Protein AF-0000000066138837 (afdb_homodimer)

Solvent-accessible surface area (backbone atoms only — not comparable to full-atom values): 10425 Å² total; per-residue (Å²): 128,52,77,44,65,38,39,81,50,86,79,73,52,70,70,51,45,50,52,32,44,77,71,49,22,24,44,33,35,41,34,49,94,87,47,80,66,42,46,28,35,30,54,40,72,68,47,53,67,51,62,74,38,72,60,51,64,72,38,65,28,36,38,31,44,82,89,44,78,39,51,23,29,59,68,44,47,36,36,44,40,65,53,99,42,72,54,34,40,32,31,27,63,42,84,127,128,52,76,44,65,38,39,82,49,86,77,69,53,70,70,51,47,53,53,32,45,77,71,48,23,26,42,32,36,42,32,48,95,86,47,78,66,42,46,28,36,32,54,40,71,69,47,53,67,49,60,74,38,72,58,50,65,72,38,67,29,38,40,31,46,84,88,45,78,40,50,23,29,59,69,45,48,36,36,43,41,66,50,101,42,72,54,34,39,31,31,27,62,43,85,127

InterPro domains:
  IPR011035 Large ribosomal subunit protein bL25/Gln-tRNA synthetase, anti-codon-binding domain superfamily [SSF50715] (1-93)
  IPR020055 Ribosomal protein bL25, short-form [MF_01336] (2-94)
  IPR020056 Large ribosomal subunit protein bL25/Gln-tRNA synthetase, N-terminal [G3DSA:2.40.240.10] (1-93)
  IPR020930 Large ribosomal subunit protein uL5, bacteria [PTHR33284] (4-95)
  IPR029751 Large ribosomal subunit protein bL25, L25 domain [PF01386] (5-91)
  IPR029751 Large ribosomal subunit protein bL25, L25 domain [cd00495] (3-92)

pLDDT: mean 94.99, std 5.27, range [58.16, 98.56]

Foldseek 3Di:
DAEFEKEFDDDDDDVVQVVQVVVQKAWEWEEEPPDDITIIIGHWVSVLVVVVDPVLQVDWYWYDYPHDTFTWHWPDWDDDPPDSTTHYTYIYGDDD/DAEFEKEFDDDDDDVVQVVQVVVQKAWEWEEEPPDDITIIIGHWVSVLVVVVDPVLQVDWYWYDYPHDTFTWHWPDWDADPPDSTTHYTYIYGDDD

Sequence (192 aa):
MFIVKAEIRDKKGKSFSRKLRIEDKFPGVLYGFNNTPISITMDHNLVFNLQKKEDFYKETLCLLIKEKKYTVKVHAIQRHAFKMKILHIDFIYAKIMFIVKAEIRDKKGKSFSRKLRIEDKFPGVLYGFNNTPISITMDHNLVFNLQKKEDFYKETLCLLIKEKKYTVKVHAIQRHAFKMKILHIDFIYAKI

Nearest PDB structures (foldseek):
  6dnc-assembly1_Z  TM=9.677E-01  e=1.202E-14  Escherichia coli
  7m4v-assembly1_U  TM=9.610E-01  e=3.316E-12  Acinetobacter baumannii AB0057
  4v6l-assembly1_BW  TM=9.408E-01  e=2.392E-12  Escherichia coli K-12
  6ysi-assembly1_R  TM=9.696E-01  e=4.527E-11  Acinetobacter baumannii ATCC 19606 = CIP 70.34 = JCM 6841
  4v76-assembly1_BV  TM=9.037E-01  e=4.598E-12  Escherichia coli K-12

Structure (mmCIF, N/CA/C/O backbone):
data_AF-0000000066138837-model_v1
#
loop_
_entity.id
_entity.type
_entity.pdbx_description
1 polymer 'Large ribosomal subunit protein bL25'
#
loop_
_atom_site.group_PDB
_atom_site.id
_atom_site.type_symbol
_atom_site.label_atom_id
_atom_site.label_alt_id
_atom_site.label_comp_id
_atom_site.label_asym_id
_atom_site.label_entity_id
_atom_site.label_seq_id
_atom_site.pdbx_PDB_ins_code
_atom_site.Cartn_x
_atom_site.Cartn_y
_atom_site.Cartn_z
_atom_site.occupancy
_atom_site.B_iso_or_equiv
_atom_site.auth_seq_id
_atom_site.auth_comp_id
_atom_site.auth_asym_id
_atom_site.auth_atom_id
_atom_site.pdbx_PDB_model_num
ATOM 1 N N . MET A 1 1 ? 2.135 21.875 -9.234 1 87.5 1 MET A N 1
ATOM 2 C CA . MET A 1 1 ? 2.518 21.547 -7.863 1 87.5 1 MET A CA 1
ATOM 3 C C . MET A 1 1 ? 1.357 20.906 -7.113 1 87.5 1 MET A C 1
ATOM 5 O O . MET A 1 1 ? 0.202 21.281 -7.301 1 87.5 1 MET A O 1
ATOM 9 N N . PHE A 1 2 ? 1.555 19.812 -6.305 1 93.75 2 PHE A N 1
ATOM 10 C CA . PHE A 1 2 ? 0.499 19.141 -5.551 1 93.75 2 PHE A CA 1
ATOM 11 C C . PHE A 1 2 ? 0.121 19.953 -4.316 1 93.75 2 PHE A C 1
ATOM 13 O O . PHE A 1 2 ? 0.993 20.484 -3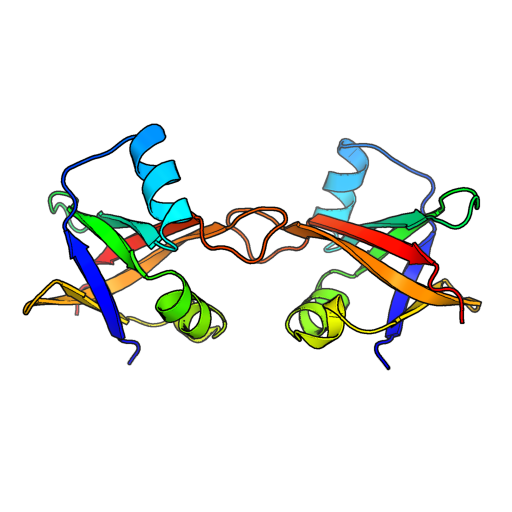.627 1 93.75 2 PHE A O 1
ATOM 20 N N . ILE A 1 3 ? -1.185 20.047 -4.152 1 96.12 3 ILE A N 1
ATOM 21 C CA . ILE A 1 3 ? -1.673 20.703 -2.939 1 96.12 3 ILE A CA 1
ATOM 22 C C . ILE A 1 3 ? -2.346 19.672 -2.037 1 96.12 3 ILE A C 1
ATOM 24 O O . ILE A 1 3 ? -3.268 18.969 -2.465 1 96.12 3 ILE A O 1
ATOM 28 N N . VAL A 1 4 ? -1.915 19.641 -0.835 1 97.81 4 VAL A N 1
ATOM 29 C CA . VAL A 1 4 ? -2.502 18.75 0.169 1 97.81 4 VAL A CA 1
ATOM 30 C C . VAL A 1 4 ? -3.123 19.594 1.288 1 97.81 4 VAL A C 1
ATOM 32 O O . VAL A 1 4 ? -2.436 20.391 1.925 1 97.81 4 VAL A O 1
ATOM 35 N N . LYS A 1 5 ? -4.344 19.344 1.536 1 98.12 5 LYS A N 1
ATOM 36 C CA . LYS A 1 5 ? -5.02 20.047 2.623 1 98.12 5 LYS A CA 1
ATOM 37 C C . LYS A 1 5 ? -4.98 19.234 3.912 1 98.12 5 LYS A C 1
ATOM 39 O O . LYS A 1 5 ? -5.203 18.016 3.896 1 98.12 5 LYS A O 1
ATOM 44 N N . ALA A 1 6 ? -4.746 19.938 4.98 1 98.5 6 ALA A N 1
ATOM 45 C CA . ALA A 1 6 ? -4.68 19.266 6.277 1 98.5 6 ALA A CA 1
ATOM 46 C C . ALA A 1 6 ? -5.23 20.156 7.383 1 98.5 6 ALA A C 1
ATOM 48 O O . ALA A 1 6 ? -5.453 21.359 7.176 1 98.5 6 ALA A O 1
ATOM 49 N N . GLU A 1 7 ? -5.5 19.484 8.523 1 98.06 7 GLU A N 1
ATOM 50 C CA . GLU A 1 7 ? -5.945 20.188 9.727 1 98.06 7 GLU A CA 1
ATOM 51 C C . GLU A 1 7 ? -5.074 19.828 10.93 1 98.06 7 GLU A C 1
ATOM 53 O O . GLU A 1 7 ? -4.688 18.672 11.094 1 98.06 7 GLU A O 1
ATOM 58 N N . ILE A 1 8 ? -4.848 20.812 11.711 1 97.38 8 ILE A N 1
ATOM 59 C CA . ILE A 1 8 ? -4.07 20.547 12.914 1 97.38 8 ILE A CA 1
ATOM 60 C C . ILE A 1 8 ? -4.891 19.703 13.883 1 97.38 8 ILE A C 1
ATOM 62 O O . ILE A 1 8 ? -6.094 19.922 14.047 1 97.38 8 ILE A O 1
ATOM 66 N N . ARG A 1 9 ? -4.215 18.797 14.492 1 94.88 9 ARG A N 1
ATOM 67 C CA . ARG A 1 9 ? -4.906 17.953 15.469 1 94.88 9 ARG A CA 1
ATOM 68 C C . ARG A 1 9 ? -4.211 18.016 16.828 1 94.88 9 ARG A C 1
ATOM 70 O O . ARG A 1 9 ? -2.99 18.156 16.906 1 94.88 9 ARG A O 1
ATOM 77 N N . ASP A 1 10 ? -4.93 17.828 17.891 1 90.38 10 ASP A N 1
ATOM 78 C CA . ASP A 1 10 ? -4.391 17.906 19.234 1 90.38 10 ASP A CA 1
ATOM 79 C C . ASP A 1 10 ? -4.328 16.516 19.891 1 90.38 10 ASP A C 1
ATOM 81 O O . ASP A 1 10 ? -3.461 16.266 20.719 1 90.38 10 ASP A O 1
ATOM 85 N N . LYS A 1 11 ? -5.207 15.766 19.484 1 89.25 11 LYS A N 1
ATOM 86 C CA . LYS A 1 11 ? -5.266 14.422 20.062 1 89.25 11 LYS A CA 1
ATOM 87 C C . LYS A 1 11 ? -4.371 13.453 19.297 1 89.25 11 LYS A C 1
ATOM 89 O O . LYS A 1 11 ? -4.246 13.547 18.078 1 89.25 11 LYS A O 1
ATOM 94 N N . LYS A 1 12 ? -3.766 12.703 20.188 1 90.06 12 LYS A N 1
ATOM 95 C CA . LYS A 1 12 ? -2.881 11.695 19.609 1 90.06 12 LYS A CA 1
ATOM 96 C C . LYS A 1 12 ? -3.15 10.32 20.219 1 90.06 12 LYS A C 1
ATOM 98 O O . LYS A 1 12 ? -3.891 10.211 21.203 1 90.06 12 LYS A O 1
ATOM 103 N N . GLY A 1 13 ? -2.615 9.453 19.578 1 91.75 13 GLY A N 1
ATOM 104 C CA . GLY A 1 13 ? -2.725 8.117 20.125 1 91.75 13 GLY A CA 1
ATOM 105 C C . GLY A 1 13 ? -3.408 7.133 19.203 1 91.75 13 GLY A C 1
ATOM 106 O O . GLY A 1 13 ? -4.047 7.539 18.219 1 91.75 13 GLY A O 1
ATOM 107 N N . LYS A 1 14 ? -3.277 5.867 19.641 1 91.94 14 LYS A N 1
ATOM 108 C CA . LYS A 1 14 ? -3.803 4.766 18.828 1 91.94 14 LYS A CA 1
ATOM 109 C C . LYS A 1 14 ? -5.316 4.867 18.688 1 91.94 14 LYS A C 1
ATOM 111 O O . LYS A 1 14 ? -5.848 4.711 17.578 1 91.9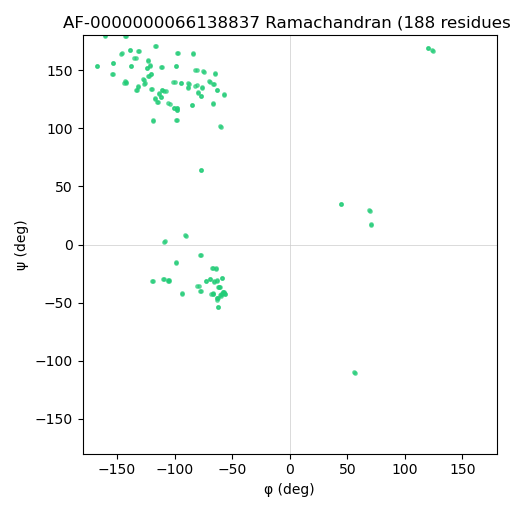4 14 LYS A O 1
ATOM 116 N N . SER A 1 15 ? -5.98 5.121 19.844 1 94.12 15 SER A N 1
ATOM 117 C CA . SER A 1 15 ? -7.438 5.199 19.844 1 94.12 15 SER A CA 1
ATOM 118 C C . SER A 1 15 ? -7.926 6.312 18.922 1 94.12 15 SER A C 1
ATOM 120 O O . SER A 1 15 ? -8.883 6.125 18.156 1 94.12 15 SER A O 1
ATOM 122 N N . PHE A 1 16 ? -7.289 7.398 19 1 95.69 16 PHE A N 1
ATOM 123 C CA . PHE A 1 16 ? -7.688 8.531 18.172 1 95.69 16 PHE A CA 1
ATOM 124 C C . PHE A 1 16 ? -7.41 8.25 16.703 1 95.69 16 PHE A C 1
ATOM 126 O O . PHE A 1 16 ? -8.227 8.57 15.836 1 95.69 16 PHE A O 1
ATOM 133 N N . SER A 1 17 ? -6.277 7.672 16.422 1 97.06 17 SER A N 1
ATOM 134 C CA . SER A 1 17 ? -5.938 7.32 15.047 1 97.06 17 SER A CA 1
ATOM 135 C C . SER A 1 17 ? -6.977 6.383 14.445 1 97.06 17 SER A C 1
ATOM 137 O O . SER A 1 17 ? -7.363 6.543 13.289 1 97.06 17 SER A O 1
ATOM 139 N N . ARG A 1 18 ? -7.402 5.484 15.219 1 96.38 18 ARG A N 1
ATOM 140 C CA . ARG A 1 18 ? -8.438 4.559 14.766 1 96.38 18 ARG A CA 1
ATOM 141 C C . ARG A 1 18 ? -9.734 5.301 14.461 1 96.38 18 ARG A C 1
ATOM 143 O O . ARG A 1 18 ? -10.383 5.043 13.438 1 96.38 18 ARG A O 1
ATOM 150 N N . LYS A 1 19 ? -10.07 6.133 15.336 1 96.56 19 LYS A N 1
ATOM 151 C CA . LYS A 1 19 ? -11.281 6.926 15.156 1 96.56 19 LYS A CA 1
ATOM 152 C C . LYS A 1 19 ? -11.203 7.754 13.875 1 96.56 19 LYS A C 1
ATOM 154 O O . LYS A 1 19 ? -12.188 7.855 13.133 1 96.56 19 LYS A O 1
ATOM 159 N N . LEU A 1 20 ? -10.078 8.352 13.602 1 97.5 20 LEU A N 1
ATOM 160 C CA . LEU A 1 20 ? -9.875 9.133 12.391 1 97.5 20 LEU A CA 1
ATOM 161 C C . LEU A 1 20 ? -10.141 8.297 11.148 1 97.5 20 LEU A C 1
ATOM 163 O O . LEU A 1 20 ? -10.805 8.758 10.211 1 97.5 20 LEU A O 1
ATOM 167 N N . ARG A 1 21 ? -9.688 7.09 11.18 1 97.06 21 ARG A N 1
ATOM 168 C CA . ARG A 1 21 ? -9.781 6.242 9.992 1 97.06 21 ARG A CA 1
ATOM 169 C C . ARG A 1 21 ? -11.219 5.793 9.75 1 97.06 21 ARG A C 1
ATOM 171 O O . ARG A 1 21 ? -11.641 5.637 8.602 1 97.06 21 ARG A O 1
ATOM 178 N N . ILE A 1 22 ? -11.969 5.633 10.828 1 96.62 22 ILE A N 1
ATOM 179 C CA . ILE A 1 22 ? -13.391 5.328 10.719 1 96.62 22 ILE A CA 1
ATOM 180 C C . ILE A 1 22 ? -14.117 6.484 10.023 1 96.62 22 ILE A C 1
ATOM 182 O O . ILE A 1 22 ? -15.055 6.266 9.25 1 96.62 22 ILE A O 1
ATOM 186 N N . GLU A 1 23 ? -13.602 7.648 10.234 1 97.19 23 GLU A N 1
ATOM 187 C CA . GLU A 1 23 ? -14.18 8.852 9.641 1 97.19 23 GLU A CA 1
ATOM 188 C C . GLU A 1 23 ? -13.555 9.148 8.289 1 97.19 23 GLU A C 1
ATOM 190 O O . GLU A 1 23 ? -13.703 10.258 7.758 1 97.19 23 GLU A O 1
ATOM 195 N N . ASP A 1 24 ? -12.734 8.219 7.781 1 97.81 24 ASP A N 1
ATOM 196 C CA . ASP A 1 24 ? -12.078 8.281 6.477 1 97.81 24 ASP A CA 1
ATOM 197 C C . ASP A 1 24 ? -11.016 9.375 6.445 1 97.81 24 ASP A C 1
ATOM 199 O O . ASP A 1 24 ? -10.852 10.062 5.434 1 97.81 24 ASP A O 1
ATOM 203 N N . LYS A 1 25 ? -10.477 9.594 7.566 1 98.38 25 LYS A N 1
ATOM 204 C CA . LYS A 1 25 ? -9.312 10.461 7.734 1 98.38 25 LYS A CA 1
ATOM 205 C C . LYS A 1 25 ? -8.117 9.672 8.258 1 98.38 25 LYS A C 1
ATOM 207 O O . LYS A 1 25 ? -8.242 8.484 8.578 1 98.38 25 LYS A O 1
ATOM 212 N N . PHE A 1 26 ? -6.98 10.297 8.266 1 98.5 26 PHE A N 1
ATOM 213 C CA . PHE A 1 26 ? -5.805 9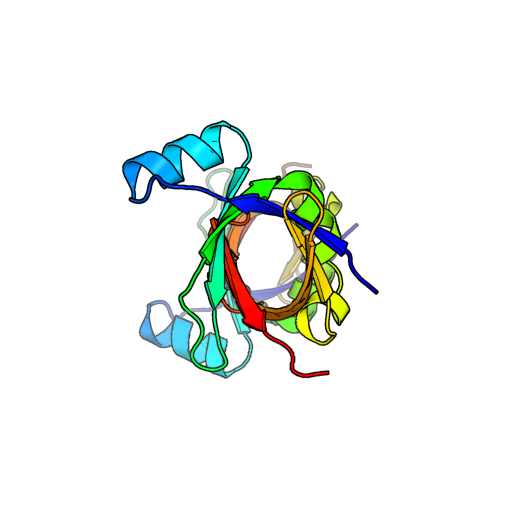.648 8.828 1 98.5 26 PHE A CA 1
ATOM 214 C C . PHE A 1 26 ? -4.805 10.672 9.336 1 98.5 26 PHE A C 1
ATOM 216 O O . PHE A 1 26 ? -4.816 11.828 8.898 1 98.5 26 PHE A O 1
ATOM 223 N N . PRO A 1 27 ? -3.988 10.305 10.234 1 98.56 27 PRO A N 1
ATOM 224 C CA . PRO A 1 27 ? -3.039 11.25 10.828 1 98.56 27 PRO A CA 1
ATOM 225 C C . PRO A 1 27 ? -1.773 11.422 10 1 98.56 27 PRO A C 1
ATOM 227 O O . PRO A 1 27 ? -1.506 10.617 9.102 1 98.56 27 PRO A O 1
ATOM 230 N N . GLY A 1 28 ? -1.062 12.43 10.305 1 98.44 28 GLY A N 1
ATOM 231 C CA . GLY A 1 28 ? 0.27 12.727 9.797 1 98.44 28 GLY A CA 1
ATOM 232 C C . GLY A 1 28 ? 1.028 13.711 10.664 1 98.44 28 GLY A C 1
ATOM 233 O O . GLY A 1 28 ? 0.532 14.148 11.703 1 98.44 28 GLY A O 1
ATOM 234 N N . VAL A 1 29 ? 2.248 13.961 10.172 1 98.19 29 VAL A N 1
ATOM 235 C CA . VAL A 1 29 ? 3.088 14.906 10.898 1 98.19 29 VAL A CA 1
ATOM 236 C C . VAL A 1 29 ? 3.891 15.75 9.914 1 98.19 29 VAL A C 1
ATOM 238 O O . VAL A 1 29 ? 4.336 15.258 8.883 1 98.19 29 VAL A O 1
ATOM 241 N N . LEU A 1 30 ? 4 16.969 10.203 1 98.06 30 LEU A N 1
ATOM 242 C CA . LEU A 1 30 ? 4.941 17.859 9.539 1 98.06 30 LEU A CA 1
ATOM 243 C C . LEU A 1 30 ? 6.129 18.172 10.445 1 98.06 30 LEU A C 1
ATOM 245 O O . LEU A 1 30 ? 5.953 18.703 11.547 1 98.06 30 LEU A O 1
ATOM 249 N N . TYR A 1 31 ? 7.301 17.875 10.031 1 97.94 31 TYR A N 1
ATOM 250 C CA . TYR A 1 31 ? 8.477 18.156 10.852 1 97.94 31 TYR A CA 1
ATOM 251 C C . TYR A 1 31 ? 9.656 18.594 9.992 1 97.94 31 TYR A C 1
ATOM 253 O O . TYR A 1 31 ? 9.508 18.781 8.781 1 97.94 31 TYR A O 1
ATOM 261 N N . GLY A 1 32 ? 10.844 18.891 10.727 1 94.5 32 GLY A N 1
ATOM 262 C CA . GLY A 1 32 ? 12.039 19.234 9.977 1 94.5 32 GLY A CA 1
ATOM 263 C C . GLY A 1 32 ? 12.617 20.578 10.359 1 94.5 32 GLY A C 1
ATOM 264 O O . GLY A 1 32 ? 11.945 21.391 11.008 1 94.5 32 GLY A O 1
ATOM 265 N N . PHE A 1 33 ? 13.828 20.75 9.867 1 90 33 PHE A N 1
ATOM 266 C CA . PHE A 1 33 ? 14.594 21.969 10.023 1 90 33 PHE A CA 1
ATOM 267 C C . PHE A 1 33 ? 14.5 22.484 11.461 1 90 33 PHE A C 1
ATOM 269 O O . PHE A 1 33 ? 14.312 23.688 11.68 1 90 33 PHE A O 1
ATOM 276 N N . ASN A 1 34 ? 14.438 21.734 12.398 1 88.88 34 ASN A N 1
ATOM 277 C CA . ASN A 1 34 ? 14.469 22.062 13.82 1 88.88 34 ASN A CA 1
ATOM 278 C C . ASN A 1 34 ? 13.188 22.766 14.258 1 88.88 34 ASN A C 1
ATOM 280 O O . ASN A 1 34 ? 13.18 23.484 15.258 1 88.88 34 ASN A O 1
ATOM 284 N N . ASN A 1 35 ? 12.188 22.656 13.469 1 91.25 35 ASN A N 1
ATOM 285 C CA . ASN A 1 35 ? 10.867 23.125 13.875 1 91.25 35 ASN A CA 1
ATOM 286 C C . ASN A 1 35 ? 10.148 22.125 14.766 1 91.25 35 ASN A C 1
ATOM 288 O O . ASN A 1 35 ? 10.414 20.922 14.688 1 91.25 35 ASN A O 1
ATOM 292 N N . THR A 1 36 ? 9.328 22.672 15.625 1 94.69 36 THR A N 1
ATOM 293 C CA . THR A 1 36 ? 8.461 21.766 16.391 1 94.69 36 THR A CA 1
ATOM 294 C C . THR A 1 36 ? 7.508 21.016 15.453 1 94.69 36 THR A C 1
ATOM 296 O O . THR A 1 36 ? 6.879 21.625 14.586 1 94.69 36 THR A O 1
ATOM 299 N N . PRO A 1 37 ? 7.426 19.797 15.641 1 96.69 37 PRO A N 1
ATOM 300 C CA . PRO A 1 37 ? 6.523 19.047 14.773 1 96.69 37 PRO A CA 1
ATOM 301 C C . PRO A 1 37 ? 5.059 19.438 14.961 1 96.69 37 PRO A C 1
ATOM 303 O O . PRO A 1 37 ? 4.637 19.766 16.078 1 96.69 37 PRO A O 1
ATOM 306 N N . ILE A 1 38 ? 4.359 19.359 13.883 1 96.5 38 ILE A N 1
ATOM 307 C CA . ILE A 1 38 ? 2.932 19.641 13.898 1 96.5 38 ILE A CA 1
ATOM 308 C C . ILE A 1 38 ? 2.146 18.375 13.562 1 96.5 38 ILE A C 1
ATOM 310 O O . ILE A 1 38 ? 2.359 17.766 12.516 1 96.5 38 ILE A O 1
ATOM 314 N N . SER A 1 39 ? 1.246 17.984 14.5 1 97.88 39 SER A N 1
ATOM 315 C CA . SER A 1 39 ? 0.353 16.875 14.219 1 97.88 39 SER A CA 1
ATOM 316 C C . SER A 1 39 ? -0.825 17.312 13.352 1 97.88 39 SER A C 1
ATOM 318 O O . SER A 1 39 ? -1.484 18.312 13.656 1 97.88 39 SER A O 1
ATOM 320 N N . ILE A 1 40 ? -1.063 16.531 12.312 1 98.38 40 ILE A N 1
ATOM 321 C CA . ILE A 1 40 ? -2.104 16.969 11.383 1 98.38 40 ILE A CA 1
ATOM 322 C C . ILE A 1 40 ? -3.002 15.781 11.031 1 98.38 40 ILE A C 1
ATOM 324 O O . ILE A 1 40 ? -2.645 14.625 11.281 1 98.38 40 ILE A O 1
ATOM 328 N N . THR A 1 41 ? -4.18 16.047 10.539 1 98.38 41 THR A N 1
ATOM 329 C CA . THR A 1 41 ? -5.137 15.102 9.992 1 98.38 41 THR A CA 1
ATOM 330 C C . THR A 1 41 ? -5.453 15.438 8.531 1 98.38 41 THR A C 1
ATOM 332 O O . THR A 1 41 ? -5.488 16.609 8.156 1 98.38 41 THR A O 1
ATOM 335 N N . MET A 1 42 ? -5.699 14.438 7.762 1 98.38 42 MET A N 1
ATOM 336 C CA . MET A 1 42 ? -5.98 14.617 6.34 1 98.38 42 MET A CA 1
ATOM 337 C C . MET A 1 42 ? -7.133 13.727 5.895 1 98.38 42 MET A C 1
ATOM 339 O O . MET A 1 42 ? -7.379 12.672 6.492 1 98.38 42 MET A O 1
ATOM 343 N N . ASP A 1 43 ? -7.789 14.195 4.848 1 98.12 43 ASP A N 1
ATOM 344 C CA . ASP A 1 43 ? -8.844 13.398 4.23 1 98.12 43 ASP A CA 1
ATOM 345 C C . ASP A 1 43 ? -8.25 12.289 3.361 1 98.12 43 ASP A C 1
ATOM 347 O O . ASP A 1 43 ? -7.434 12.555 2.479 1 98.12 43 ASP A O 1
ATOM 351 N N . HIS A 1 44 ? -8.664 11.133 3.582 1 98.19 44 HIS A N 1
ATOM 352 C CA . HIS A 1 44 ? -8.078 9.969 2.926 1 98.19 44 HIS A CA 1
ATOM 353 C C . HIS A 1 44 ? -8.266 10.039 1.414 1 98.19 44 HIS A C 1
ATOM 355 O O . HIS A 1 44 ? -7.297 9.953 0.659 1 98.19 44 HIS A O 1
ATOM 361 N N . ASN A 1 45 ? -9.484 10.219 0.941 1 96.12 45 ASN A N 1
ATOM 362 C CA . ASN A 1 45 ? -9.789 10.148 -0.484 1 96.12 45 ASN A CA 1
ATOM 363 C C . ASN A 1 45 ? -9.047 11.219 -1.271 1 96.12 45 ASN A C 1
ATOM 365 O O . ASN A 1 45 ? -8.555 10.961 -2.373 1 96.12 45 ASN A O 1
ATOM 369 N N . LEU A 1 46 ? -8.883 12.359 -0.745 1 95.56 46 LEU A N 1
ATOM 370 C CA . LEU A 1 46 ? -8.203 13.461 -1.411 1 95.56 46 LEU A CA 1
ATOM 371 C C . LEU A 1 46 ? -6.727 13.148 -1.607 1 95.56 46 LEU A C 1
ATOM 373 O O . LEU A 1 46 ? -6.18 13.359 -2.693 1 95.56 46 LEU A O 1
ATOM 377 N N . VAL A 1 47 ? -6.215 12.586 -0.599 1 97.31 47 VAL A N 1
ATOM 378 C CA . VAL A 1 47 ? -4.781 12.312 -0.663 1 97.31 47 VAL A CA 1
ATOM 379 C C . VAL A 1 47 ? -4.535 11.039 -1.474 1 97.31 47 VAL A C 1
ATOM 381 O O . VAL A 1 47 ? -3.535 10.938 -2.186 1 97.31 47 VAL A O 1
ATOM 384 N N . PHE A 1 48 ? -5.383 10.109 -1.372 1 94.38 48 PHE A N 1
ATOM 385 C CA . PHE A 1 48 ? -5.246 8.836 -2.061 1 94.38 48 PHE A CA 1
ATOM 386 C C . PHE A 1 48 ? -5.105 9.039 -3.564 1 94.38 48 PHE A C 1
ATOM 388 O O . PHE A 1 48 ? -4.254 8.422 -4.203 1 94.38 48 PHE A O 1
ATOM 395 N N . ASN A 1 49 ? -5.844 9.875 -4.078 1 90.25 49 ASN A N 1
ATOM 396 C CA . ASN A 1 49 ? -5.801 10.148 -5.512 1 90.25 49 ASN A CA 1
ATOM 397 C C . ASN A 1 49 ? -4.504 10.844 -5.91 1 90.25 49 ASN A C 1
ATOM 399 O O . ASN A 1 49 ? -3.988 10.625 -7.008 1 90.25 49 ASN A O 1
ATOM 403 N N . LEU A 1 50 ? -3.969 11.57 -5.066 1 93.19 50 LEU A N 1
ATOM 404 C CA . LEU A 1 50 ? -2.732 12.297 -5.336 1 93.19 50 LEU A CA 1
ATOM 405 C C . LEU A 1 50 ? -1.525 11.375 -5.25 1 93.19 50 LEU A C 1
ATOM 407 O O . LEU A 1 50 ? -0.645 11.406 -6.109 1 93.19 50 LEU A O 1
ATOM 411 N N . GLN A 1 51 ? -1.527 10.461 -4.273 1 92.81 51 GLN A N 1
ATOM 412 C CA . GLN A 1 51 ? -0.342 9.672 -3.959 1 92.81 51 GLN A CA 1
ATOM 413 C C . GLN A 1 51 ? -0.145 8.547 -4.973 1 92.81 51 GLN A C 1
ATOM 415 O O . GLN A 1 51 ? 0.914 7.914 -5.012 1 92.81 51 GLN A O 1
ATOM 420 N N . LYS A 1 52 ? -1.09 8.305 -5.848 1 84.06 52 LYS A N 1
ATOM 421 C CA . LYS A 1 52 ? -0.963 7.328 -6.93 1 84.06 52 LYS A CA 1
ATOM 422 C C . LYS A 1 52 ? 0.083 7.77 -7.949 1 84.06 52 LYS A C 1
ATOM 424 O O . LYS A 1 52 ? 0.625 6.945 -8.688 1 84.06 52 LYS A O 1
ATOM 429 N N . LYS A 1 53 ? 0.331 9.047 -7.898 1 88.12 53 LYS A N 1
ATOM 430 C CA . LYS A 1 53 ? 1.276 9.609 -8.859 1 88.12 53 LYS A CA 1
ATOM 431 C C . LYS A 1 53 ? 2.705 9.547 -8.328 1 88.12 53 LYS A C 1
ATOM 433 O O . LYS 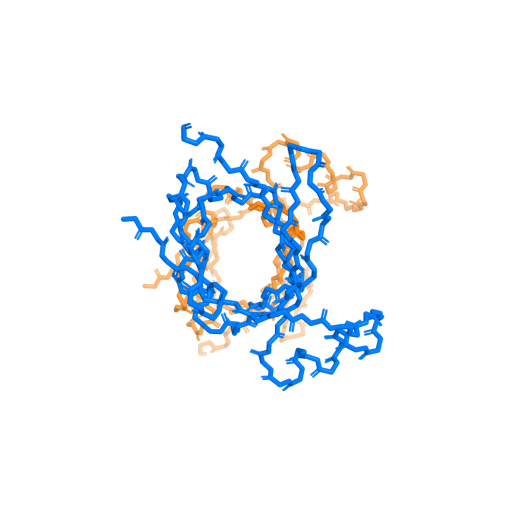A 1 53 ? 2.967 9.953 -7.191 1 88.12 53 LYS A O 1
ATOM 438 N N . GLU A 1 54 ? 3.58 9.133 -9.164 1 87.69 54 GLU A N 1
ATOM 439 C CA . GLU A 1 54 ? 4.977 8.992 -8.766 1 87.69 54 GLU A CA 1
ATOM 440 C C . GLU A 1 54 ? 5.562 10.336 -8.328 1 87.69 54 GLU A C 1
ATOM 442 O O . GLU A 1 54 ? 6.371 10.391 -7.398 1 87.69 54 GLU A O 1
ATOM 447 N N . ASP A 1 55 ? 5.172 11.344 -8.969 1 92.38 55 ASP A N 1
ATOM 448 C CA . ASP A 1 55 ? 5.707 12.68 -8.703 1 92.38 55 ASP A CA 1
ATOM 449 C C . ASP A 1 55 ? 5.355 13.141 -7.293 1 92.38 55 ASP A C 1
ATOM 451 O O . ASP A 1 55 ? 6.012 14.023 -6.738 1 92.38 55 ASP A O 1
ATOM 455 N N . PHE A 1 56 ? 4.367 12.555 -6.703 1 94.5 56 PHE A N 1
ATOM 456 C CA . PHE A 1 56 ? 3.936 12.867 -5.348 1 94.5 56 PHE A CA 1
ATOM 457 C C . PHE A 1 56 ? 5.066 12.641 -4.352 1 94.5 56 PHE A C 1
ATOM 459 O O . PHE A 1 56 ? 5.191 13.367 -3.365 1 94.5 56 PHE A O 1
ATOM 466 N N . TYR A 1 57 ? 5.922 11.75 -4.645 1 94.5 57 TYR A N 1
ATOM 467 C CA . TYR A 1 57 ? 6.969 11.328 -3.719 1 94.5 57 TYR A CA 1
ATOM 468 C C . TYR A 1 57 ? 8.289 12.016 -4.043 1 94.5 57 TYR A C 1
ATOM 470 O O . TYR A 1 57 ? 9.211 12.016 -3.225 1 94.5 57 TYR A O 1
ATOM 478 N N . LYS A 1 58 ? 8.344 12.562 -5.203 1 94.25 58 LYS A N 1
ATOM 479 C CA . LYS A 1 58 ? 9.617 13.094 -5.676 1 94.25 58 LYS A CA 1
ATOM 480 C C . LYS A 1 58 ? 9.641 14.617 -5.613 1 94.25 58 LYS A C 1
ATOM 482 O O . LYS A 1 58 ? 10.695 15.219 -5.414 1 94.25 58 LYS A O 1
ATOM 487 N N . GLU A 1 59 ? 8.508 15.172 -5.773 1 95.38 59 GLU A N 1
ATOM 488 C CA . GLU A 1 59 ? 8.445 16.625 -5.875 1 95.38 59 GLU A CA 1
ATOM 489 C C . GLU A 1 59 ? 8.078 17.25 -4.531 1 95.38 59 GLU A C 1
ATOM 491 O O . GLU A 1 59 ? 7.641 16.562 -3.613 1 95.38 59 GLU A O 1
ATOM 496 N N . THR A 1 60 ? 8.328 18.562 -4.531 1 97.06 60 THR A N 1
ATOM 497 C CA . THR A 1 60 ? 7.812 19.344 -3.41 1 97.06 60 THR A CA 1
ATOM 498 C C . THR A 1 60 ? 6.305 19.547 -3.543 1 97.06 60 THR A C 1
ATOM 500 O O . THR A 1 60 ? 5.781 19.641 -4.656 1 97.06 60 THR A O 1
ATOM 503 N N . LEU A 1 61 ? 5.707 19.625 -2.418 1 97.5 61 LEU A N 1
ATOM 504 C CA . LEU A 1 61 ? 4.262 19.812 -2.359 1 97.5 61 LEU A CA 1
ATOM 505 C C . LEU A 1 61 ? 3.9 21.062 -1.556 1 97.5 61 LEU A C 1
ATOM 507 O O . LEU A 1 61 ? 4.711 21.547 -0.766 1 97.5 61 LEU A O 1
ATOM 511 N N . CYS A 1 62 ? 2.764 21.484 -1.826 1 98 62 CYS A N 1
ATOM 512 C CA . CYS A 1 62 ? 2.186 22.516 -0.978 1 98 62 CYS A CA 1
ATOM 513 C C . CYS A 1 62 ? 1.237 21.906 0.051 1 98 62 CYS A C 1
ATOM 515 O O . CYS A 1 62 ? 0.231 21.297 -0.311 1 98 62 CYS A O 1
ATOM 517 N N . LEU A 1 63 ? 1.553 22.047 1.281 1 98.25 63 LEU A N 1
ATOM 518 C CA . LEU A 1 63 ? 0.685 21.641 2.379 1 98.25 63 LEU A CA 1
ATOM 519 C C . LEU A 1 63 ? -0.104 22.828 2.92 1 98.25 63 LEU A C 1
ATOM 521 O O . LEU A 1 63 ? 0.481 23.781 3.443 1 98.25 63 LEU A O 1
ATOM 525 N N . LEU A 1 64 ? -1.364 22.719 2.754 1 98.31 64 LEU A N 1
ATOM 526 C CA . LEU A 1 64 ? -2.242 23.797 3.184 1 98.31 64 LEU A CA 1
ATOM 527 C C . LEU A 1 64 ? -2.895 23.469 4.523 1 98.31 64 LEU A C 1
ATOM 529 O O . LEU A 1 64 ? -3.67 22.516 4.621 1 98.31 64 LEU A O 1
ATOM 533 N N . ILE A 1 65 ? -2.604 24.25 5.492 1 97.25 65 ILE A N 1
ATOM 534 C CA . ILE A 1 65 ? -3.227 24.141 6.809 1 97.25 65 ILE A CA 1
ATOM 535 C C . ILE A 1 65 ? -3.975 25.438 7.125 1 97.25 65 ILE A C 1
ATOM 537 O O . ILE A 1 65 ? -3.357 26.453 7.422 1 97.25 65 ILE A O 1
ATOM 541 N N . LYS A 1 66 ? -5.328 25.234 7.043 1 93.5 66 LYS A N 1
ATOM 542 C CA . LYS A 1 66 ? -6.148 26.438 7.117 1 93.5 66 LYS A CA 1
ATOM 543 C C . LYS A 1 66 ? -5.738 27.453 6.043 1 93.5 66 LYS A C 1
ATOM 545 O O . LYS A 1 66 ? -5.855 27.172 4.848 1 93.5 66 LYS A O 1
ATOM 550 N N . GLU A 1 67 ? -5.145 28.547 6.383 1 93.38 67 GLU A N 1
ATOM 551 C CA . GLU A 1 67 ? -4.785 29.562 5.398 1 93.38 67 GLU A CA 1
ATOM 552 C C . GLU A 1 67 ? -3.275 29.609 5.188 1 93.38 67 GLU A C 1
ATOM 554 O O . GLU A 1 67 ? -2.785 30.406 4.379 1 93.38 67 GLU A O 1
ATOM 559 N N . LYS A 1 68 ? -2.543 28.859 5.762 1 96.31 68 LYS A N 1
ATOM 560 C CA . LYS A 1 68 ? -1.087 28.859 5.652 1 96.31 68 LYS A CA 1
ATOM 561 C C . LYS A 1 68 ? -0.603 27.781 4.695 1 96.31 68 LYS A C 1
ATOM 563 O O . LYS A 1 68 ? -1.093 26.641 4.727 1 96.31 68 LYS A O 1
ATOM 568 N N . LYS A 1 69 ? 0.392 28.172 3.932 1 96.75 69 LYS A N 1
ATOM 569 C CA . LYS A 1 69 ? 0.976 27.25 2.957 1 96.75 69 LYS A CA 1
ATOM 570 C C . LYS A 1 69 ? 2.41 26.891 3.336 1 96.75 69 LYS A C 1
ATOM 572 O O . LYS A 1 69 ? 3.227 27.766 3.613 1 96.75 69 LYS A O 1
ATOM 577 N N . TYR A 1 70 ? 2.695 25.625 3.332 1 96.44 70 TYR A N 1
ATOM 578 C CA . TYR A 1 70 ? 4.039 25.125 3.596 1 96.44 70 TYR A CA 1
ATOM 579 C C . TYR A 1 70 ? 4.566 24.328 2.41 1 96.44 70 TYR A C 1
ATOM 581 O O . TYR A 1 70 ? 3.844 23.5 1.838 1 96.44 70 TYR A O 1
ATOM 589 N N . THR A 1 71 ? 5.789 24.594 2.039 1 97 71 THR A N 1
ATOM 590 C CA . THR A 1 71 ? 6.445 23.75 1.053 1 97 71 THR A CA 1
ATOM 591 C C . THR A 1 71 ? 7.086 22.531 1.725 1 97 71 THR A C 1
ATOM 593 O O . THR A 1 71 ? 7.961 22.688 2.582 1 97 71 THR A O 1
ATOM 596 N N . VAL A 1 72 ? 6.629 21.359 1.295 1 97.94 72 VAL A N 1
ATOM 597 C CA . VAL A 1 72 ? 7.07 20.172 2.023 1 97.94 72 VAL A CA 1
ATOM 598 C C . VAL A 1 72 ? 7.387 19.047 1.038 1 97.94 72 VAL A C 1
ATOM 600 O O . VAL A 1 72 ? 7.082 19.156 -0.152 1 97.94 72 VAL A O 1
ATOM 603 N N . LYS A 1 73 ? 8.055 18.016 1.591 1 97.5 73 LYS A N 1
ATOM 604 C CA . LYS A 1 73 ? 8.266 16.734 0.899 1 97.5 73 LYS A CA 1
ATOM 605 C C . LYS A 1 73 ? 7.703 15.57 1.708 1 97.5 73 LYS A C 1
ATOM 607 O O . LYS A 1 73 ? 7.672 15.625 2.939 1 97.5 73 LYS A O 1
ATOM 612 N N . VAL A 1 74 ? 7.203 14.625 1 1 97.81 74 VAL A N 1
ATOM 613 C CA . VAL A 1 74 ? 6.816 13.398 1.693 1 97.81 74 VAL A CA 1
ATOM 614 C C . VAL A 1 74 ? 8.055 12.695 2.238 1 97.81 74 VAL A C 1
ATOM 616 O O . VAL A 1 74 ? 8.992 12.398 1.487 1 97.81 74 VAL A O 1
ATOM 619 N N . HIS A 1 75 ? 8.062 12.531 3.461 1 97.25 75 HIS A N 1
ATOM 620 C CA . HIS A 1 75 ? 9.195 11.867 4.09 1 97.25 75 HIS A CA 1
ATOM 621 C C . HIS A 1 75 ? 8.945 10.375 4.242 1 97.25 75 HIS A C 1
ATOM 623 O O . HIS A 1 75 ? 9.852 9.562 4.02 1 97.25 75 HIS A O 1
ATOM 629 N N . ALA A 1 76 ? 7.75 10.031 4.633 1 97.25 76 ALA A N 1
ATOM 630 C CA . ALA A 1 76 ? 7.34 8.641 4.793 1 97.25 76 ALA A CA 1
ATOM 631 C C . ALA A 1 76 ? 5.828 8.484 4.633 1 97.25 76 ALA A C 1
ATOM 633 O O . ALA A 1 76 ? 5.066 9.383 5.004 1 97.25 76 ALA A O 1
ATOM 634 N N . ILE A 1 77 ? 5.48 7.34 4.09 1 97.69 77 ILE A N 1
ATOM 635 C CA . ILE A 1 77 ? 4.066 7.008 3.986 1 97.69 77 ILE A CA 1
ATOM 636 C C . ILE A 1 77 ? 3.834 5.574 4.465 1 97.69 77 ILE A C 1
ATOM 638 O O . ILE A 1 77 ? 4.629 4.68 4.168 1 97.69 77 ILE A O 1
ATOM 642 N N . GLN A 1 78 ? 2.861 5.426 5.266 1 97.75 78 GLN A N 1
ATOM 643 C CA . GLN A 1 78 ? 2.453 4.109 5.742 1 97.75 78 GLN A CA 1
ATOM 644 C C . GLN A 1 78 ? 1.097 3.711 5.172 1 97.75 78 GLN A C 1
ATOM 646 O O . GLN A 1 78 ? 0.142 4.492 5.219 1 97.75 78 GLN A O 1
ATOM 651 N N . ARG A 1 79 ? 1.019 2.518 4.691 1 97 79 ARG A N 1
ATOM 652 C CA . ARG A 1 79 ? -0.211 2.016 4.086 1 97 79 ARG A CA 1
ATOM 653 C C . ARG A 1 79 ? -0.705 0.766 4.805 1 97 79 ARG A C 1
ATOM 655 O O . ARG A 1 79 ? 0.088 0.028 5.395 1 97 79 ARG A O 1
ATOM 662 N N . HIS A 1 80 ? -2.01 0.605 4.688 1 96.69 80 HIS A N 1
ATOM 663 C CA . HIS A 1 80 ? -2.582 -0.646 5.176 1 96.69 80 HIS A CA 1
ATOM 664 C C . HIS A 1 80 ? -2.098 -1.831 4.344 1 96.69 80 HIS A C 1
ATOM 666 O O . HIS A 1 80 ? -2.021 -1.744 3.115 1 96.69 80 HIS A O 1
ATOM 672 N N . ALA A 1 81 ? -1.779 -2.883 4.941 1 96.62 81 ALA A N 1
ATOM 673 C CA . ALA A 1 81 ? -1.135 -4.027 4.301 1 96.62 81 ALA A CA 1
ATOM 674 C C . ALA A 1 81 ? -2.062 -4.68 3.281 1 96.62 81 ALA A C 1
ATOM 676 O O . ALA A 1 81 ? -1.613 -5.129 2.223 1 96.62 81 ALA A O 1
ATOM 677 N N . PHE A 1 82 ? -3.373 -4.617 3.559 1 94.81 82 PHE A N 1
ATOM 678 C CA . PHE A 1 82 ? -4.281 -5.418 2.746 1 94.81 82 PHE A CA 1
ATOM 679 C C . PHE A 1 82 ? -5.285 -4.531 2.023 1 94.81 82 PHE A C 1
ATOM 681 O O . PHE A 1 82 ? -5.68 -4.82 0.892 1 94.81 82 PHE A O 1
ATOM 688 N N . LYS A 1 83 ? -5.605 -3.406 2.713 1 93 83 LYS A N 1
ATOM 689 C CA . LYS A 1 83 ? -6.617 -2.52 2.148 1 93 83 LYS A CA 1
ATOM 690 C C . LYS A 1 83 ? -5.973 -1.344 1.42 1 93 83 LYS A C 1
ATOM 692 O O . LYS A 1 83 ? -4.828 -0.984 1.702 1 93 83 LYS A O 1
ATOM 697 N N . MET A 1 84 ? -6.684 -0.847 0.498 1 90.19 84 MET A N 1
ATOM 698 C CA . MET A 1 84 ? -6.215 0.342 -0.208 1 90.19 84 MET A CA 1
ATOM 699 C C . MET A 1 84 ? -6.426 1.595 0.635 1 90.19 84 MET A C 1
ATOM 701 O O . MET A 1 84 ? -7.191 2.482 0.257 1 90.19 84 MET A O 1
ATOM 705 N N . LYS A 1 85 ? -5.773 1.683 1.749 1 95 85 LYS A N 1
ATOM 706 C CA . LYS A 1 85 ? -5.93 2.781 2.697 1 95 85 LYS A CA 1
ATOM 707 C C . LYS A 1 85 ? -4.574 3.326 3.135 1 95 85 LYS A C 1
ATOM 709 O O . LYS A 1 85 ? -3.639 2.561 3.377 1 95 85 LYS A O 1
ATOM 714 N N . ILE A 1 86 ? -4.492 4.562 3.154 1 97.31 86 ILE A N 1
ATOM 715 C CA . ILE A 1 86 ? -3.348 5.238 3.76 1 97.31 86 ILE A CA 1
ATOM 716 C C . ILE A 1 86 ? -3.525 5.297 5.273 1 97.31 86 ILE A C 1
ATOM 718 O O . ILE A 1 86 ? -4.605 5.629 5.766 1 97.31 86 ILE A O 1
ATOM 722 N N . LEU A 1 87 ? -2.49 5.031 6 1 97.94 87 LEU A N 1
ATOM 723 C CA . LEU A 1 87 ? -2.58 5.016 7.453 1 97.94 87 LEU A CA 1
ATOM 724 C C . LEU A 1 87 ? -1.926 6.258 8.055 1 97.94 87 LEU A C 1
ATOM 726 O O . LEU A 1 87 ? -2.375 6.766 9.078 1 97.94 87 LEU A O 1
ATOM 730 N N . HIS A 1 88 ? -0.903 6.723 7.332 1 98.38 88 HIS A N 1
ATOM 731 C CA . HIS A 1 88 ? -0.124 7.824 7.883 1 98.38 88 HIS A CA 1
ATOM 732 C C . HIS A 1 88 ? 0.797 8.43 6.828 1 98.38 88 HIS A C 1
ATOM 734 O O . HIS A 1 88 ? 1.295 7.719 5.953 1 98.38 88 HIS A O 1
ATOM 740 N N . ILE A 1 89 ? 1.083 9.648 7.035 1 98.38 89 ILE A N 1
ATOM 741 C CA . ILE A 1 89 ? 2.111 10.273 6.211 1 98.38 89 ILE A CA 1
ATOM 742 C C . ILE A 1 89 ? 2.932 11.242 7.055 1 98.38 89 ILE A C 1
ATOM 744 O O . ILE A 1 89 ? 2.375 12.016 7.84 1 98.38 89 ILE A O 1
ATOM 748 N N . ASP A 1 90 ? 4.219 11.266 6.828 1 98.25 90 ASP A N 1
ATOM 749 C CA . ASP A 1 90 ? 5.141 12.258 7.367 1 98.25 90 ASP A CA 1
ATOM 750 C C . ASP A 1 90 ? 5.633 13.203 6.273 1 98.25 90 ASP A C 1
ATOM 752 O O . ASP A 1 90 ? 6.105 12.758 5.227 1 98.25 90 ASP A O 1
ATOM 756 N N . PHE A 1 91 ? 5.539 14.43 6.652 1 98.31 91 PHE A N 1
ATOM 757 C CA . PHE A 1 91 ? 6.105 15.445 5.777 1 98.31 91 PHE A CA 1
ATOM 758 C C . PHE A 1 91 ? 7.332 16.094 6.414 1 98.31 91 PHE A C 1
ATOM 760 O O . PHE A 1 91 ? 7.426 16.172 7.641 1 98.31 91 PHE A O 1
ATOM 767 N N . ILE A 1 92 ? 8.18 16.547 5.531 1 98 92 ILE A N 1
ATOM 768 C CA . ILE A 1 92 ? 9.336 17.312 5.977 1 98 92 ILE A CA 1
ATOM 769 C C . ILE A 1 92 ? 9.383 18.641 5.246 1 98 92 ILE A C 1
ATOM 771 O O . ILE A 1 92 ? 9.133 18.703 4.039 1 98 92 ILE A O 1
ATOM 775 N N . TYR A 1 93 ? 9.688 19.688 5.93 1 97.31 93 TYR A N 1
ATOM 776 C CA . TYR A 1 93 ? 9.812 21 5.32 1 97.31 93 TYR A CA 1
ATOM 777 C C . TYR A 1 93 ? 10.844 20.984 4.199 1 97.31 93 TYR A C 1
ATOM 779 O O . TYR A 1 93 ? 11.914 20.375 4.336 1 97.31 93 TYR A O 1
ATOM 787 N N . ALA A 1 94 ? 10.336 21.516 3.09 1 93.94 94 ALA A N 1
ATOM 788 C CA . ALA A 1 94 ? 11.281 21.625 1.983 1 93.94 94 ALA A CA 1
ATOM 789 C C . ALA A 1 94 ? 11.859 23.047 1.895 1 93.94 94 ALA A C 1
ATOM 791 O O . ALA A 1 94 ? 11.141 24.016 2.105 1 93.94 94 ALA A O 1
ATOM 792 N N . LYS A 1 95 ? 13.031 23.219 2.236 1 75.88 95 LYS A N 1
ATOM 793 C CA . LYS A 1 95 ? 13.648 24.547 2.135 1 75.88 95 LYS A CA 1
ATOM 794 C C . LYS A 1 95 ? 13.648 25.047 0.694 1 75.88 95 LYS A C 1
ATOM 796 O O . LYS A 1 95 ? 14 24.312 -0.227 1 75.88 95 LYS A O 1
ATOM 801 N N . ILE A 1 96 ? 12.68 25.984 0.356 1 58.16 96 ILE A N 1
ATOM 802 C CA . ILE A 1 96 ? 12.883 26.703 -0.897 1 58.16 96 ILE A CA 1
ATOM 803 C C . ILE A 1 96 ? 14.18 27.5 -0.822 1 58.16 96 ILE A C 1
ATOM 805 O O . ILE A 1 96 ? 14.523 28.047 0.232 1 58.16 96 ILE A O 1
ATOM 809 N N . MET B 1 1 ? -8.344 -8.891 -20.875 1 87.38 1 MET B N 1
ATOM 810 C CA . MET B 1 1 ? -8.156 -9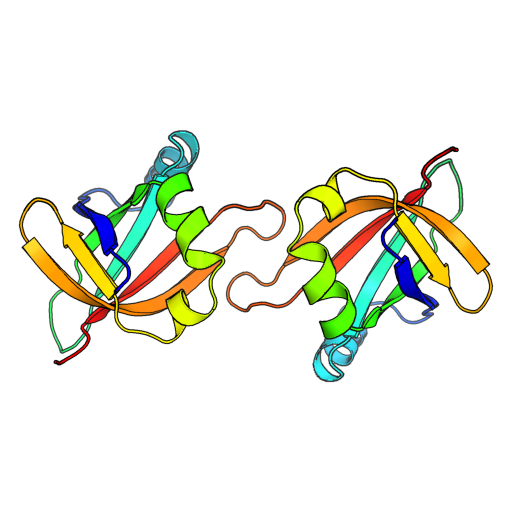.719 -19.688 1 87.38 1 MET B CA 1
ATOM 811 C C . MET B 1 1 ? -6.719 -9.648 -19.188 1 87.38 1 MET B C 1
ATOM 813 O O . MET B 1 1 ? -5.781 -9.594 -19.984 1 87.38 1 MET B O 1
ATOM 817 N N . PHE B 1 2 ? -6.438 -9.531 -17.859 1 93.81 2 PHE B N 1
ATOM 818 C CA . PHE B 1 2 ? -5.09 -9.461 -17.312 1 93.81 2 PHE B CA 1
ATOM 819 C C . PHE B 1 2 ? -4.434 -10.836 -17.297 1 93.81 2 PHE B C 1
ATOM 821 O O . PHE B 1 2 ? -5.074 -11.828 -16.969 1 93.81 2 PHE B O 1
ATOM 828 N N . ILE B 1 3 ? -3.197 -10.797 -17.734 1 96.12 3 ILE B N 1
ATOM 829 C CA . ILE B 1 3 ? -2.42 -12.031 -17.656 1 96.12 3 ILE B CA 1
ATOM 830 C C . ILE B 1 3 ? -1.315 -11.883 -16.625 1 96.12 3 ILE B C 1
ATOM 832 O O . ILE B 1 3 ? -0.502 -10.961 -16.688 1 96.12 3 ILE B O 1
ATOM 836 N N . VAL B 1 4 ? -1.274 -12.797 -15.734 1 97.81 4 VAL B N 1
ATOM 837 C CA . VAL B 1 4 ? -0.235 -12.836 -14.711 1 97.81 4 VAL B CA 1
ATOM 838 C C . VAL B 1 4 ? 0.598 -14.109 -14.867 1 97.81 4 VAL B C 1
ATOM 840 O O . VAL B 1 4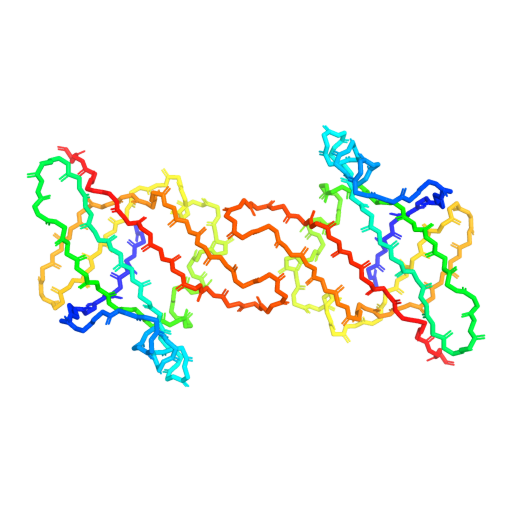 ? 0.063 -15.219 -14.82 1 97.81 4 VAL B O 1
ATOM 843 N N . LYS B 1 5 ? 1.859 -13.922 -14.984 1 98.12 5 LYS B N 1
ATOM 844 C CA . LYS B 1 5 ? 2.754 -15.07 -15.094 1 98.12 5 LYS B CA 1
ATOM 845 C C . LYS B 1 5 ? 3.307 -15.469 -13.727 1 98.12 5 LYS B C 1
ATOM 847 O O . LYS B 1 5 ? 3.695 -14.609 -12.93 1 98.12 5 LYS B O 1
ATOM 852 N N . ALA B 1 6 ? 3.365 -16.766 -13.523 1 98.5 6 ALA B N 1
ATOM 853 C CA . ALA B 1 6 ? 3.869 -17.266 -12.25 1 98.5 6 ALA B CA 1
ATOM 854 C C . ALA B 1 6 ? 4.625 -18.578 -12.43 1 98.5 6 ALA B C 1
ATOM 856 O O . ALA B 1 6 ? 4.566 -19.188 -13.5 1 98.5 6 ALA B O 1
ATOM 857 N N . GLU B 1 7 ? 5.383 -18.891 -11.367 1 98 7 GLU B N 1
ATOM 858 C CA . GLU B 1 7 ? 6.109 -20.156 -11.312 1 98 7 GLU B CA 1
ATOM 859 C C . GLU B 1 7 ? 5.793 -20.938 -10.039 1 98 7 GLU B C 1
ATOM 861 O O . GLU B 1 7 ? 5.672 -20.344 -8.961 1 98 7 GLU B O 1
ATOM 866 N N . ILE B 1 8 ? 5.703 -22.203 -10.219 1 97.25 8 ILE B N 1
ATOM 867 C CA . ILE B 1 8 ? 5.461 -23.031 -9.039 1 97.25 8 ILE B CA 1
ATOM 868 C C . ILE B 1 8 ? 6.695 -23.031 -8.141 1 97.25 8 ILE B C 1
ATOM 870 O O . ILE B 1 8 ? 7.824 -23.094 -8.625 1 97.25 8 ILE B O 1
ATOM 874 N N . ARG B 1 9 ? 6.43 -22.969 -6.883 1 94.88 9 ARG B N 1
ATOM 875 C CA . ARG B 1 9 ? 7.551 -23 -5.945 1 94.88 9 ARG B CA 1
ATOM 876 C C . ARG B 1 9 ? 7.387 -24.141 -4.938 1 94.88 9 ARG B C 1
ATOM 878 O O . ARG B 1 9 ? 6.266 -24.484 -4.566 1 94.88 9 ARG B O 1
ATOM 885 N N . ASP B 1 10 ? 8.453 -24.656 -4.43 1 90.25 10 ASP B N 1
ATOM 886 C CA . ASP B 1 10 ? 8.43 -25.766 -3.494 1 90.25 10 ASP B CA 1
ATOM 887 C C . ASP B 1 10 ? 8.828 -25.328 -2.09 1 90.25 10 ASP B C 1
ATOM 889 O O . ASP B 1 10 ? 8.367 -25.891 -1.097 1 90.25 10 ASP B O 1
ATOM 893 N N . LYS B 1 11 ? 9.617 -24.375 -2.098 1 89.12 11 LYS B N 1
ATOM 894 C CA . LYS B 1 11 ? 10.094 -23.891 -0.808 1 89.12 11 LYS B CA 1
ATOM 895 C C . LYS B 1 11 ? 9.148 -22.828 -0.24 1 89.12 11 LYS B C 1
ATOM 897 O O . LYS B 1 11 ? 8.57 -22.047 -0.988 1 89.12 11 LYS B O 1
ATOM 902 N N . LYS B 1 12 ? 9.031 -23.062 1.036 1 89.94 12 LYS B N 1
ATOM 903 C CA . LYS B 1 12 ? 8.172 -22.109 1.747 1 89.94 12 LYS B CA 1
ATOM 904 C C . LYS B 1 12 ? 8.852 -21.594 3.008 1 89.94 12 LYS B C 1
ATOM 906 O O . LYS B 1 12 ? 9.906 -22.094 3.404 1 89.94 12 LYS B O 1
ATOM 911 N N . GLY B 1 13 ? 8.258 -20.625 3.451 1 91.56 13 GLY B N 1
ATOM 912 C CA . GLY B 1 13 ? 8.773 -20.109 4.711 1 91.56 13 GLY B CA 1
ATOM 913 C C . GLY B 1 13 ? 9.227 -18.672 4.629 1 91.56 13 GLY B C 1
ATOM 914 O O . GLY B 1 13 ? 9.398 -18.125 3.535 1 91.56 13 GLY B O 1
ATOM 915 N N . LYS B 1 14 ? 9.469 -18.172 5.852 1 91.94 14 LYS B N 1
ATOM 916 C CA . LYS B 1 14 ? 9.844 -16.766 5.992 1 91.94 14 LYS B CA 1
ATOM 917 C C . LYS B 1 14 ? 11.164 -16.484 5.289 1 91.94 14 LYS B C 1
ATOM 919 O O . LYS B 1 14 ? 11.289 -15.484 4.566 1 91.94 14 LYS B O 1
ATOM 924 N N . SER B 1 15 ? 12.156 -17.375 5.555 1 94.12 15 SER B N 1
ATOM 925 C CA . SER B 1 15 ? 13.477 -17.188 4.973 1 94.12 15 SER B CA 1
ATOM 926 C C . SER B 1 15 ? 13.414 -17.188 3.449 1 94.12 15 SER B C 1
ATOM 928 O O . SER B 1 15 ? 14.055 -16.359 2.799 1 94.12 15 SER B O 1
ATOM 930 N N . PHE B 1 16 ? 12.688 -18.094 2.936 1 95.56 16 PHE B N 1
ATOM 931 C CA . PHE B 1 16 ? 12.578 -18.188 1.485 1 95.56 16 PHE B CA 1
ATOM 932 C C . PHE B 1 16 ? 11.844 -16.969 0.923 1 95.56 16 PHE B C 1
ATOM 934 O O . PHE B 1 16 ? 12.234 -16.422 -0.109 1 95.56 16 PHE B O 1
ATOM 941 N N . SER B 1 17 ? 10.789 -16.562 1.585 1 97.06 17 SER B N 1
ATOM 942 C CA . SER B 1 17 ? 10.039 -15.383 1.151 1 97.06 17 SER B CA 1
ATOM 943 C C . SER B 1 17 ? 10.938 -14.148 1.105 1 97.06 17 SER B C 1
ATOM 945 O O . SER B 1 17 ? 10.852 -13.352 0.167 1 97.06 17 SER B O 1
ATOM 947 N N . ARG B 1 18 ? 11.75 -14.023 2.062 1 96.44 18 ARG B N 1
ATOM 948 C CA . ARG B 1 18 ? 12.695 -12.914 2.1 1 96.44 18 ARG B CA 1
ATOM 949 C C . ARG B 1 18 ? 13.664 -12.969 0.922 1 96.44 18 ARG B C 1
ATOM 951 O O . ARG B 1 18 ? 13.93 -11.953 0.278 1 96.44 18 ARG B O 1
ATOM 958 N N . LYS B 1 19 ? 14.148 -14.109 0.713 1 96.62 19 LYS B N 1
ATOM 959 C CA . LYS B 1 19 ? 15.07 -14.305 -0.402 1 96.62 19 LYS B CA 1
ATOM 960 C C . LYS B 1 19 ? 14.414 -13.945 -1.73 1 96.62 19 LYS B C 1
ATOM 962 O O . LYS B 1 19 ? 15.039 -13.312 -2.588 1 96.62 19 LYS B O 1
ATOM 967 N N . LEU B 1 20 ? 13.18 -14.344 -1.915 1 97.5 20 LEU B N 1
ATOM 968 C CA . LEU B 1 20 ? 12.438 -14.031 -3.131 1 97.5 20 LEU B CA 1
ATOM 969 C C . LEU B 1 20 ? 12.375 -12.523 -3.354 1 97.5 20 LEU B C 1
ATOM 971 O O . LEU B 1 20 ? 12.57 -12.047 -4.473 1 97.5 20 LEU B O 1
ATOM 975 N N . ARG B 1 21 ? 12.164 -11.805 -2.301 1 97.06 21 ARG B N 1
ATOM 976 C CA . ARG B 1 21 ? 11.969 -10.367 -2.418 1 97.06 21 ARG B CA 1
ATOM 977 C C . ARG B 1 21 ? 13.273 -9.656 -2.74 1 97.06 21 ARG B C 1
ATOM 979 O O . ARG B 1 21 ? 13.281 -8.648 -3.453 1 97.06 21 ARG B O 1
ATOM 986 N N . ILE B 1 22 ? 14.383 -10.203 -2.256 1 96.62 22 ILE B N 1
ATOM 987 C CA . ILE B 1 22 ? 15.695 -9.68 -2.604 1 96.62 22 ILE B CA 1
ATOM 988 C C . ILE B 1 22 ? 15.938 -9.836 -4.102 1 96.62 22 ILE B C 1
ATOM 990 O O . ILE B 1 22 ? 16.562 -8.984 -4.73 1 96.62 22 ILE B O 1
ATOM 994 N N . GLU B 1 23 ? 15.359 -10.859 -4.645 1 97.19 23 GLU B N 1
ATOM 995 C CA . GLU B 1 23 ? 15.484 -11.141 -6.074 1 97.19 23 GLU B CA 1
ATOM 996 C C . GLU B 1 23 ? 14.375 -10.461 -6.871 1 97.19 23 GLU B C 1
ATOM 998 O O . GLU B 1 23 ? 14.148 -10.797 -8.039 1 97.19 23 GLU B O 1
ATOM 1003 N N . ASP B 1 24 ? 13.578 -9.609 -6.199 1 97.81 24 ASP B N 1
ATOM 1004 C CA . ASP B 1 24 ? 12.508 -8.812 -6.789 1 97.81 24 ASP B CA 1
ATOM 1005 C C . ASP B 1 24 ? 11.344 -9.695 -7.223 1 97.81 24 ASP B C 1
ATOM 1007 O O . ASP B 1 24 ? 10.727 -9.461 -8.266 1 97.81 24 ASP B O 1
ATOM 1011 N N . LYS B 1 25 ? 11.211 -10.75 -6.543 1 98.38 25 LYS B N 1
ATOM 1012 C CA . LYS B 1 25 ? 10.055 -11.633 -6.656 1 98.38 25 LYS B CA 1
ATOM 1013 C C . LYS B 1 25 ? 9.266 -11.68 -5.352 1 98.38 25 LYS B C 1
ATOM 1015 O O . LYS B 1 25 ? 9.688 -11.094 -4.348 1 98.38 25 LYS B O 1
ATOM 1020 N N . PHE B 1 26 ? 8.125 -12.289 -5.398 1 98.5 26 PHE B N 1
ATOM 1021 C CA . PHE B 1 26 ? 7.348 -12.445 -4.176 1 98.5 26 PHE B CA 1
ATOM 1022 C C . PHE B 1 26 ? 6.441 -13.672 -4.266 1 98.5 26 PHE B C 1
ATOM 1024 O O . PHE B 1 26 ? 6.113 -14.125 -5.363 1 98.5 26 PHE B O 1
ATOM 1031 N N . PRO B 1 27 ? 6.066 -14.211 -3.172 1 98.56 27 PRO B N 1
ATOM 1032 C CA . PRO B 1 27 ? 5.258 -15.43 -3.162 1 98.56 27 PRO B CA 1
ATOM 1033 C C . PRO B 1 27 ? 3.766 -15.148 -3.332 1 98.56 27 PRO B C 1
ATOM 1035 O O . PRO B 1 27 ? 3.326 -14.008 -3.174 1 98.56 27 PRO B O 1
ATOM 1038 N N . GLY B 1 28 ? 3.057 -16.156 -3.641 1 98.44 28 GLY B N 1
ATOM 1039 C CA . GLY B 1 28 ? 1.604 -16.203 -3.68 1 98.44 28 GLY B CA 1
ATOM 1040 C C . GLY B 1 28 ? 1.052 -17.625 -3.615 1 98.44 28 GLY B C 1
ATOM 1041 O O . GLY B 1 28 ? 1.812 -18.578 -3.492 1 98.44 28 GLY B O 1
ATOM 1042 N N . VAL B 1 29 ? -0.277 -17.641 -3.643 1 98.19 29 VAL B N 1
ATOM 1043 C CA . VAL B 1 29 ? -0.94 -18.938 -3.594 1 98.19 29 VAL B CA 1
ATOM 1044 C C . VAL B 1 29 ? -2.166 -18.922 -4.504 1 98.19 29 VAL B C 1
ATOM 1046 O O . VAL B 1 29 ? -2.869 -17.906 -4.598 1 98.19 29 VAL B O 1
ATOM 1049 N N . LEU B 1 30 ? -2.355 -19.953 -5.184 1 98 30 LEU B N 1
ATOM 1050 C CA . LEU B 1 30 ? -3.6 -20.234 -5.891 1 98 30 LEU B CA 1
ATOM 1051 C C . LEU B 1 30 ? -4.418 -21.281 -5.16 1 98 30 LEU B C 1
ATOM 1053 O O . LEU B 1 30 ? -3.947 -22.406 -4.953 1 98 30 LEU B O 1
ATOM 1057 N N . TYR B 1 31 ? -5.59 -20.984 -4.762 1 97.88 31 TYR B N 1
ATOM 1058 C CA . TYR B 1 31 ? -6.426 -21.953 -4.066 1 97.88 31 TYR B CA 1
ATOM 1059 C C . TYR B 1 31 ? -7.887 -21.812 -4.48 1 97.88 31 TYR B C 1
ATOM 1061 O O . TYR B 1 31 ? -8.211 -21.031 -5.375 1 97.88 31 TYR B O 1
ATOM 1069 N N . GLY B 1 32 ? -8.781 -22.75 -3.846 1 94.31 32 GLY B N 1
ATOM 1070 C CA . GLY B 1 32 ? -10.203 -22.625 -4.117 1 94.31 32 GLY B CA 1
ATOM 1071 C C . GLY B 1 32 ? -10.812 -23.906 -4.648 1 94.31 32 GLY B C 1
ATOM 1072 O O . GLY B 1 32 ? -10.094 -24.812 -5.078 1 94.31 32 GLY B O 1
ATOM 1073 N N . PHE B 1 33 ? -12.133 -23.875 -4.629 1 89.62 33 PHE B N 1
ATOM 1074 C CA . PHE B 1 33 ? -12.984 -24.938 -5.148 1 89.62 33 PHE B CA 1
ATOM 1075 C C . PHE B 1 33 ? -12.469 -26.297 -4.695 1 89.62 33 PHE B C 1
ATOM 1077 O O . PHE B 1 33 ? -12.414 -27.25 -5.488 1 89.62 33 PHE B O 1
ATOM 1084 N N . ASN B 1 34 ? -11.961 -26.453 -3.615 1 88.44 34 ASN B N 1
ATOM 1085 C CA . ASN B 1 34 ? -11.539 -27.703 -2.996 1 88.44 34 ASN B CA 1
ATOM 1086 C C . ASN B 1 34 ? -10.312 -28.281 -3.697 1 88.44 34 ASN B C 1
ATOM 1088 O O . ASN B 1 34 ? -10.078 -29.5 -3.631 1 88.44 34 ASN B O 1
ATOM 1092 N N . ASN B 1 35 ? -9.656 -27.484 -4.438 1 90.88 35 ASN B N 1
ATOM 1093 C CA . ASN B 1 35 ? -8.375 -27.891 -5.012 1 90.88 35 ASN B CA 1
ATOM 1094 C C . ASN B 1 35 ? -7.238 -27.719 -4.016 1 90.88 35 ASN B C 1
ATOM 1096 O O . ASN B 1 35 ? -7.316 -26.906 -3.104 1 90.88 35 ASN B O 1
ATOM 1100 N N . THR B 1 36 ? -6.254 -28.578 -4.188 1 94.56 36 THR B N 1
ATOM 1101 C CA . THR B 1 36 ? -5.043 -28.375 -3.402 1 94.56 36 THR B CA 1
ATOM 1102 C C . THR B 1 36 ? -4.379 -27.047 -3.75 1 94.56 36 THR B C 1
ATOM 1104 O O . THR B 1 36 ? -4.207 -26.734 -4.926 1 94.56 36 THR B O 1
ATOM 1107 N N . PRO B 1 37 ? -4.035 -26.359 -2.789 1 96.56 37 PRO B N 1
ATOM 1108 C CA . PRO B 1 37 ? -3.387 -25.078 -3.072 1 96.56 37 PRO B CA 1
ATOM 1109 C C . PRO B 1 37 ? -2.039 -25.234 -3.77 1 96.56 37 PRO B C 1
ATOM 1111 O O . PRO B 1 37 ? -1.31 -26.188 -3.496 1 96.56 37 PRO B O 1
ATOM 1114 N N . ILE B 1 38 ? -1.757 -24.281 -4.602 1 96.38 38 ILE B N 1
ATOM 1115 C CA . ILE B 1 38 ? -0.482 -24.25 -5.309 1 96.38 38 ILE B CA 1
ATOM 1116 C C . ILE B 1 38 ? 0.326 -23.031 -4.863 1 96.38 38 ILE B C 1
ATOM 1118 O O . ILE B 1 38 ? -0.146 -21.906 -4.965 1 96.38 38 ILE B O 1
ATOM 1122 N N . SER B 1 39 ? 1.548 -23.312 -4.352 1 97.81 39 SER B N 1
ATOM 1123 C CA . SER B 1 39 ? 2.449 -22.219 -4.023 1 97.81 39 SER B CA 1
ATOM 1124 C C . SER B 1 39 ? 3.156 -21.688 -5.27 1 97.81 39 SER B C 1
ATOM 1126 O O . SER B 1 39 ? 3.713 -22.469 -6.047 1 97.81 39 SER B O 1
ATOM 1128 N N . ILE B 1 40 ? 3.117 -20.375 -5.414 1 98.31 40 ILE B N 1
ATOM 1129 C CA . ILE B 1 40 ? 3.674 -19.812 -6.645 1 98.31 40 ILE B CA 1
ATOM 1130 C C . ILE B 1 40 ? 4.57 -18.625 -6.312 1 98.31 40 ILE B C 1
ATOM 1132 O O . ILE B 1 40 ? 4.516 -18.094 -5.203 1 98.31 40 ILE B O 1
ATOM 1136 N N . THR B 1 41 ? 5.426 -18.266 -7.219 1 98.38 41 THR B N 1
ATOM 1137 C CA . THR B 1 41 ? 6.27 -17.062 -7.199 1 98.38 41 THR B CA 1
ATOM 1138 C C . THR B 1 41 ? 5.988 -16.188 -8.414 1 98.38 41 THR B C 1
ATOM 1140 O O . THR B 1 41 ? 5.699 -16.703 -9.5 1 98.38 41 THR B O 1
ATOM 1143 N N . MET B 1 42 ? 6.102 -14.922 -8.234 1 98.38 42 MET B N 1
ATOM 1144 C CA . MET B 1 42 ? 5.824 -13.969 -9.305 1 98.38 42 MET B CA 1
ATOM 1145 C C . MET B 1 42 ? 6.871 -12.859 -9.328 1 98.38 42 MET B C 1
ATOM 1147 O O . MET B 1 42 ? 7.48 -12.547 -8.305 1 98.38 42 MET B O 1
ATOM 1151 N N . ASP B 1 43 ? 7.023 -12.32 -10.523 1 98.12 43 ASP B N 1
ATOM 1152 C CA . ASP B 1 43 ? 7.902 -11.164 -10.688 1 98.12 43 ASP B CA 1
ATOM 1153 C C . ASP B 1 43 ? 7.227 -9.891 -10.188 1 98.12 43 ASP B C 1
ATOM 1155 O O . ASP B 1 43 ? 6.121 -9.555 -10.609 1 98.12 43 ASP B O 1
ATOM 1159 N N . HIS B 1 44 ? 7.879 -9.219 -9.367 1 98.19 44 HIS B N 1
ATOM 1160 C CA . HIS B 1 44 ? 7.293 -8.062 -8.703 1 98.19 44 HIS B CA 1
ATOM 1161 C C . HIS B 1 44 ? 6.922 -6.977 -9.711 1 98.19 44 HIS B C 1
ATOM 1163 O O . HIS B 1 44 ? 5.773 -6.527 -9.742 1 98.19 44 HIS B O 1
ATOM 1169 N N . ASN B 1 45 ? 7.844 -6.543 -10.547 1 96.19 45 ASN B N 1
ATOM 1170 C CA . ASN B 1 45 ? 7.633 -5.41 -11.445 1 96.19 45 ASN B CA 1
ATOM 1171 C C . ASN B 1 45 ? 6.496 -5.676 -12.43 1 96.19 45 ASN B C 1
ATOM 1173 O O . ASN B 1 45 ? 5.695 -4.785 -12.711 1 96.19 45 ASN B O 1
ATOM 1177 N N . LEU B 1 46 ? 6.359 -6.84 -12.883 1 95.69 46 LEU B N 1
ATOM 1178 C CA . LEU B 1 46 ? 5.316 -7.199 -13.836 1 95.69 46 LEU B CA 1
ATOM 1179 C C . LEU B 1 46 ? 3.936 -7.086 -13.203 1 95.69 46 LEU B C 1
ATOM 1181 O O . LEU B 1 46 ? 3.02 -6.512 -13.789 1 95.69 46 LEU B O 1
ATOM 1185 N N . VAL B 1 47 ? 3.904 -7.551 -12.023 1 97.31 47 VAL B N 1
ATOM 1186 C CA . VAL B 1 47 ? 2.609 -7.551 -11.352 1 97.31 47 VAL B CA 1
ATOM 1187 C C . VAL B 1 47 ? 2.301 -6.152 -10.828 1 97.31 47 VAL B C 1
ATOM 1189 O O . VAL B 1 47 ? 1.144 -5.727 -10.812 1 97.31 47 VAL B O 1
ATOM 1192 N N . PHE B 1 48 ? 3.264 -5.461 -10.391 1 94.38 48 PHE B N 1
ATOM 1193 C CA . PHE B 1 48 ? 3.102 -4.129 -9.82 1 94.38 48 PHE B CA 1
ATOM 1194 C C . PHE B 1 48 ? 2.41 -3.201 -10.82 1 94.38 48 PHE B C 1
ATOM 1196 O O . PHE B 1 48 ? 1.502 -2.453 -10.445 1 94.38 48 PHE B O 1
ATOM 1203 N N . ASN B 1 49 ? 2.783 -3.277 -11.984 1 90.56 49 ASN B N 1
ATOM 1204 C CA . ASN B 1 49 ? 2.197 -2.428 -13.016 1 90.56 49 ASN B CA 1
ATOM 1205 C C . ASN B 1 49 ? 0.751 -2.818 -13.312 1 90.56 49 ASN B C 1
ATOM 1207 O O . ASN B 1 49 ? -0.076 -1.961 -13.625 1 90.56 49 ASN B O 1
ATOM 1211 N N . LEU B 1 50 ? 0.436 -4.004 -13.156 1 93.31 50 LEU B N 1
ATOM 1212 C CA . LEU B 1 50 ? -0.915 -4.496 -13.406 1 93.31 50 LEU B CA 1
ATOM 1213 C C . LEU B 1 50 ? -1.852 -4.125 -12.258 1 93.31 50 LEU B C 1
ATOM 1215 O O . LEU B 1 50 ? -2.973 -3.666 -12.492 1 93.31 50 LEU B O 1
ATOM 1219 N N . GLN B 1 51 ? -1.36 -4.211 -11.023 1 92.94 51 GLN B N 1
ATOM 1220 C CA . GLN B 1 51 ? -2.219 -4.094 -9.844 1 92.94 51 GLN B CA 1
ATOM 1221 C C . GLN B 1 51 ? -2.57 -2.635 -9.57 1 92.94 51 GLN B C 1
ATOM 1223 O O . GLN B 1 51 ? -3.457 -2.348 -8.758 1 92.94 51 GLN B O 1
ATOM 1228 N N . LYS B 1 52 ? -1.97 -1.694 -10.234 1 84.06 52 LYS B N 1
ATOM 1229 C CA . LYS B 1 52 ? -2.305 -0.277 -10.125 1 84.06 52 LYS B CA 1
ATOM 1230 C C . LYS B 1 52 ? -3.699 0 -10.68 1 84.06 52 LYS B C 1
ATOM 1232 O O . LYS B 1 52 ? -4.324 1.004 -10.328 1 84.06 52 LYS B O 1
ATOM 1237 N N . LYS B 1 53 ? -4.121 -0.942 -11.492 1 88.19 53 LYS B N 1
ATOM 1238 C CA . LYS B 1 53 ? -5.426 -0.772 -12.125 1 88.19 53 LYS B CA 1
ATOM 1239 C C . LYS B 1 53 ? -6.539 -1.349 -11.25 1 88.19 53 LYS B C 1
ATOM 1241 O O . LYS B 1 53 ? -6.445 -2.486 -10.781 1 88.19 53 LYS B O 1
ATOM 1246 N N . GLU B 1 54 ? -7.586 -0.61 -11.133 1 87.62 54 GLU B N 1
ATOM 1247 C CA . GLU B 1 54 ? -8.695 -1.028 -10.289 1 87.62 54 GLU B CA 1
ATOM 1248 C C . GLU B 1 54 ? -9.305 -2.336 -10.781 1 87.62 54 GLU B C 1
ATOM 1250 O O . GLU B 1 54 ? -9.734 -3.172 -9.984 1 87.62 54 GLU B O 1
ATOM 1255 N N . ASP B 1 55 ? -9.344 -2.492 -12.023 1 92.44 55 ASP B N 1
ATOM 1256 C CA . ASP B 1 55 ? -9.953 -3.664 -12.641 1 92.44 55 ASP B CA 1
ATOM 1257 C C . ASP B 1 55 ? -9.203 -4.941 -12.266 1 92.44 55 ASP B C 1
ATOM 1259 O O . ASP B 1 55 ? -9.758 -6.039 -12.352 1 92.44 55 ASP B O 1
ATOM 1263 N N . PHE B 1 56 ? -7.988 -4.809 -11.859 1 94.56 56 PHE B N 1
ATOM 1264 C CA . PHE B 1 56 ? -7.16 -5.934 -11.438 1 94.56 56 PHE B CA 1
ATOM 1265 C C . PHE B 1 56 ? -7.809 -6.684 -10.281 1 94.56 56 PHE B C 1
ATOM 1267 O O . PHE B 1 56 ? -7.691 -7.91 -10.188 1 94.56 56 PHE B O 1
ATOM 1274 N N . TYR B 1 57 ? -8.555 -6.023 -9.5 1 94.5 57 TYR B N 1
ATOM 1275 C CA . TYR B 1 57 ? -9.117 -6.582 -8.273 1 94.5 57 TYR B CA 1
ATOM 1276 C C . TYR B 1 57 ? -10.562 -7.023 -8.492 1 94.5 57 TYR B C 1
ATOM 1278 O O . TYR B 1 57 ? -11.117 -7.77 -7.684 1 94.5 57 TYR B O 1
ATOM 1286 N N . LYS B 1 58 ? -11.109 -6.562 -9.555 1 94.25 58 LYS B N 1
ATOM 1287 C CA . LYS B 1 58 ? -12.539 -6.781 -9.758 1 94.25 58 LYS B CA 1
ATOM 1288 C C . LYS B 1 58 ? -12.781 -7.852 -10.82 1 94.2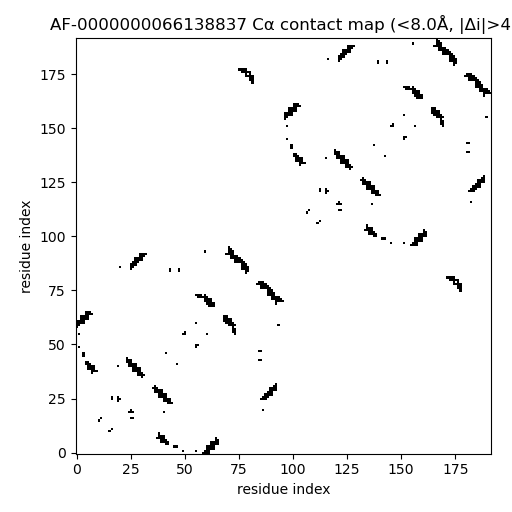5 58 LYS B C 1
ATOM 1290 O O . LYS B 1 58 ? -13.781 -8.57 -10.758 1 94.25 58 LYS B O 1
ATOM 1295 N N . GLU B 1 59 ? -11.898 -7.922 -11.719 1 95.44 59 GLU B N 1
ATOM 1296 C CA . GLU B 1 59 ? -12.109 -8.812 -12.859 1 95.44 59 GLU B CA 1
ATOM 1297 C C . GLU B 1 59 ? -11.406 -10.148 -12.648 1 95.44 59 GLU B C 1
ATOM 1299 O O . GLU B 1 59 ? -10.555 -10.281 -11.766 1 95.44 59 GLU B O 1
ATOM 1304 N N . THR B 1 60 ? -11.844 -11.078 -13.516 1 97.06 60 THR B N 1
ATOM 1305 C CA . THR B 1 60 ? -11.094 -12.328 -13.594 1 97.06 60 THR B CA 1
ATOM 1306 C C . THR B 1 60 ? -9.789 -12.125 -14.359 1 97.06 60 THR B C 1
ATOM 1308 O O . THR B 1 60 ? -9.711 -11.297 -15.266 1 97.06 60 THR B O 1
ATOM 1311 N N . LEU B 1 61 ? -8.844 -12.891 -13.969 1 97.5 61 LEU B N 1
ATOM 1312 C CA . LEU B 1 61 ? -7.516 -12.828 -14.57 1 97.5 61 LEU B CA 1
ATOM 1313 C C . LEU B 1 61 ? -7.102 -14.18 -15.125 1 97.5 61 LEU B C 1
ATOM 1315 O O . LEU B 1 61 ? -7.648 -15.211 -14.727 1 97.5 61 LEU B O 1
ATOM 1319 N N . CYS B 1 62 ? -6.223 -14.094 -15.992 1 98 62 CYS B N 1
ATOM 1320 C CA . CYS B 1 62 ? -5.559 -15.312 -16.453 1 98 62 CYS B CA 1
ATOM 1321 C C . CYS B 1 62 ? -4.219 -15.492 -15.734 1 98 62 CYS B C 1
ATOM 1323 O O . CYS B 1 62 ? -3.324 -14.656 -15.867 1 98 62 CYS B O 1
ATOM 1325 N N . LEU B 1 63 ? -4.102 -16.531 -15 1 98.19 63 LEU B N 1
ATOM 1326 C CA . LEU B 1 63 ? -2.844 -16.906 -14.367 1 98.19 63 LEU B CA 1
ATOM 1327 C C . LEU B 1 63 ? -2.115 -17.969 -15.188 1 98.19 63 LEU B C 1
ATOM 1329 O O . LEU B 1 63 ? -2.621 -19.078 -15.367 1 98.19 63 LEU B O 1
ATOM 1333 N N . LEU B 1 64 ? -0.997 -17.562 -15.656 1 98.31 64 LEU B N 1
ATOM 1334 C CA . LEU B 1 64 ? -0.209 -18.453 -16.5 1 98.31 64 LEU B CA 1
ATOM 1335 C C . LEU B 1 64 ? 0.922 -19.094 -15.695 1 98.31 64 LEU B C 1
ATOM 1337 O O . LEU B 1 64 ? 1.828 -18.391 -15.227 1 98.31 64 LEU B O 1
ATOM 1341 N N . ILE B 1 65 ? 0.883 -20.375 -15.578 1 97.19 65 ILE B N 1
ATOM 1342 C CA . ILE B 1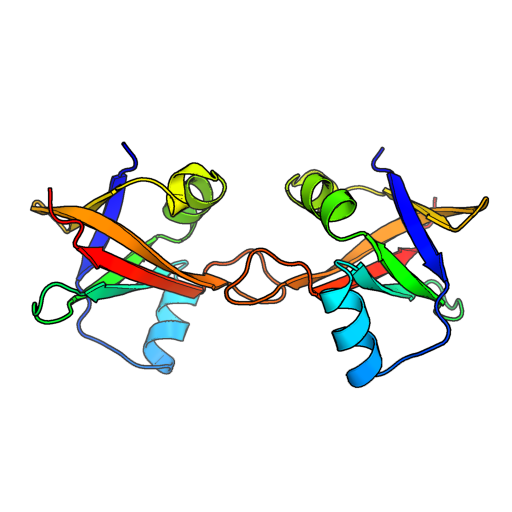 65 ? 1.94 -21.156 -14.945 1 97.19 65 ILE B CA 1
ATOM 1343 C C . ILE B 1 65 ? 2.537 -22.125 -15.953 1 97.19 65 ILE B C 1
ATOM 1345 O O . ILE B 1 65 ? 1.91 -23.125 -16.297 1 97.19 65 ILE B O 1
ATOM 1349 N N . LYS B 1 66 ? 3.787 -21.703 -16.344 1 93.31 66 LYS B N 1
ATOM 1350 C CA . LYS B 1 66 ? 4.375 -22.438 -17.453 1 93.31 66 LYS B CA 1
ATOM 1351 C C . LYS B 1 66 ? 3.455 -22.406 -18.672 1 93.31 66 LYS B C 1
ATOM 1353 O O . LYS B 1 66 ? 3.176 -21.344 -19.219 1 93.31 66 LYS B O 1
ATOM 1358 N N . GLU B 1 67 ? 2.846 -23.5 -19.062 1 93.12 67 GLU B N 1
ATOM 1359 C CA . GLU B 1 67 ? 2.002 -23.516 -20.25 1 93.12 67 GLU B CA 1
ATOM 1360 C C . GLU B 1 67 ? 0.527 -23.641 -19.875 1 93.12 67 GLU B C 1
ATOM 1362 O O . GLU B 1 67 ? -0.339 -23.672 -20.75 1 93.12 67 GLU B O 1
ATOM 1367 N N . LYS B 1 68 ? 0.181 -23.656 -18.734 1 96.25 68 LYS B N 1
ATOM 1368 C CA . LYS B 1 68 ? -1.198 -23.828 -18.281 1 96.25 68 LYS B CA 1
ATOM 1369 C C . LYS B 1 68 ? -1.811 -22.484 -17.891 1 96.25 68 LYS B C 1
ATOM 1371 O O . LYS B 1 68 ? -1.165 -21.656 -17.234 1 96.25 68 LYS B O 1
ATOM 1376 N N . LYS B 1 69 ? -3.064 -22.359 -18.266 1 96.75 69 LYS B N 1
ATOM 1377 C CA . LYS B 1 69 ? -3.803 -21.141 -17.984 1 96.75 69 LYS B CA 1
ATOM 1378 C C . LYS B 1 69 ? -4.93 -21.391 -16.984 1 96.75 69 LYS B C 1
ATOM 1380 O O . LYS B 1 69 ? -5.719 -22.328 -17.156 1 96.75 69 LYS B O 1
ATOM 1385 N N . TYR B 1 70 ? -4.996 -20.594 -15.969 1 96.44 70 TYR B N 1
ATOM 1386 C CA . TYR B 1 70 ? -6.062 -20.656 -14.977 1 96.44 70 TYR B CA 1
ATOM 1387 C C . TYR B 1 70 ? -6.84 -19.359 -14.914 1 96.44 70 TYR B C 1
ATOM 1389 O O . TYR B 1 70 ? -6.246 -18.266 -14.914 1 96.44 70 TYR B O 1
ATOM 1397 N N . THR B 1 71 ? -8.141 -19.469 -14.898 1 96.94 71 THR B N 1
ATOM 1398 C CA . THR B 1 71 ? -8.961 -18.281 -14.633 1 96.94 71 THR B CA 1
ATOM 1399 C C . THR B 1 71 ? -9.117 -18.062 -13.133 1 96.94 71 THR B C 1
ATOM 1401 O O . THR B 1 71 ? -9.641 -18.922 -12.422 1 96.94 71 THR B O 1
ATOM 1404 N N . VAL B 1 72 ? -8.656 -16.891 -12.688 1 97.94 72 VAL B N 1
ATOM 1405 C CA . VAL B 1 72 ? -8.609 -16.703 -11.242 1 97.94 72 VAL B CA 1
ATOM 1406 C C . VAL B 1 72 ? -9.07 -15.281 -10.898 1 97.94 72 VAL B C 1
ATOM 1408 O O . VAL B 1 72 ? -9.227 -14.438 -11.789 1 97.94 72 VAL B O 1
ATOM 1411 N N . LYS B 1 73 ? -9.32 -15.078 -9.586 1 97.5 73 LYS B N 1
ATOM 1412 C CA . LYS B 1 73 ? -9.555 -13.758 -9 1 97.5 73 LYS B CA 1
ATOM 1413 C C . LYS B 1 73 ? -8.57 -13.477 -7.875 1 97.5 73 LYS B C 1
ATOM 1415 O O . LYS B 1 73 ? -8.117 -14.398 -7.191 1 97.5 73 LYS B O 1
ATOM 1420 N N . VAL B 1 74 ? -8.203 -12.258 -7.781 1 97.81 74 VAL B N 1
ATOM 1421 C CA . VAL B 1 74 ? -7.398 -11.883 -6.621 1 97.81 74 VAL B CA 1
ATOM 1422 C C . VAL B 1 74 ? -8.234 -12.008 -5.348 1 97.81 74 VAL B C 1
ATOM 1424 O O . VAL B 1 74 ? -9.312 -11.414 -5.246 1 97.81 74 VAL B O 1
ATOM 1427 N N . HIS B 1 75 ? -7.785 -12.766 -4.512 1 97.19 75 HIS B N 1
ATOM 1428 C CA . HIS B 1 75 ? -8.5 -12.969 -3.256 1 97.19 75 HIS B CA 1
ATOM 1429 C C . HIS B 1 75 ? -7.977 -12.031 -2.17 1 97.19 75 HIS B C 1
ATOM 1431 O O . HIS B 1 75 ? -8.758 -11.477 -1.393 1 97.19 75 HIS B O 1
ATOM 1437 N N . ALA B 1 76 ? -6.672 -11.891 -2.107 1 97.25 76 ALA B N 1
ATOM 1438 C CA . ALA B 1 76 ? -6.016 -11.008 -1.147 1 97.25 76 ALA B CA 1
ATOM 1439 C C . ALA B 1 76 ? -4.656 -10.539 -1.668 1 97.25 76 ALA B C 1
ATOM 1441 O O . ALA B 1 76 ? -3.961 -11.289 -2.359 1 97.25 76 ALA B O 1
ATOM 1442 N N . ILE B 1 77 ? -4.348 -9.32 -1.291 1 97.62 77 ILE B N 1
ATOM 1443 C CA . ILE B 1 77 ? -3.027 -8.789 -1.617 1 97.62 77 ILE B CA 1
ATOM 1444 C C . ILE B 1 77 ? -2.416 -8.133 -0.382 1 97.62 77 ILE B C 1
ATOM 1446 O O . ILE B 1 77 ? -3.107 -7.445 0.371 1 97.62 77 ILE B O 1
ATOM 1450 N N . GLN B 1 78 ? -1.22 -8.438 -0.138 1 97.75 78 GLN B N 1
ATOM 1451 C CA . GLN B 1 78 ? -0.463 -7.836 0.953 1 97.75 78 GLN B CA 1
ATOM 1452 C C . GLN B 1 78 ? 0.646 -6.934 0.419 1 97.75 78 GLN B C 1
ATOM 1454 O O . GLN B 1 78 ? 1.416 -7.34 -0.454 1 97.75 78 GLN B O 1
ATOM 1459 N N . ARG B 1 79 ? 0.739 -5.785 0.974 1 97 79 ARG B N 1
ATOM 1460 C CA . ARG B 1 79 ? 1.735 -4.812 0.541 1 97 79 ARG B CA 1
ATOM 1461 C C . ARG B 1 79 ? 2.65 -4.414 1.694 1 97 79 ARG B C 1
ATOM 1463 O O . ARG B 1 79 ? 2.254 -4.484 2.859 1 97 79 ARG B O 1
ATOM 1470 N N . HIS B 1 80 ? 3.834 -4.004 1.28 1 96.75 80 HIS B N 1
ATOM 1471 C CA . HIS B 1 80 ? 4.734 -3.424 2.27 1 96.75 80 HIS B CA 1
ATOM 1472 C C . HIS B 1 80 ? 4.188 -2.107 2.809 1 96.75 80 HIS B C 1
ATOM 1474 O O . HIS B 1 80 ? 3.666 -1.289 2.049 1 96.75 80 HIS B O 1
ATOM 1480 N N . ALA B 1 81 ? 4.273 -1.888 4.027 1 96.56 81 ALA B N 1
ATOM 1481 C CA . ALA B 1 81 ? 3.635 -0.762 4.707 1 96.56 81 ALA B CA 1
ATOM 1482 C C . ALA B 1 81 ? 4.234 0.564 4.246 1 96.56 81 ALA B C 1
ATOM 1484 O O . ALA B 1 81 ? 3.518 1.56 4.105 1 96.56 81 ALA B O 1
ATOM 1485 N N . PHE B 1 82 ? 5.531 0.529 3.908 1 94.88 82 PHE B N 1
ATOM 1486 C CA . PHE B 1 82 ? 6.211 1.801 3.686 1 94.88 82 PHE B CA 1
ATOM 1487 C C . PHE B 1 82 ? 6.73 1.895 2.256 1 94.88 82 PHE B C 1
ATOM 1489 O O . PHE B 1 82 ? 6.73 2.973 1.659 1 94.88 82 PHE B O 1
ATOM 1496 N N . LYS B 1 83 ? 7.082 0.7 1.739 1 93 83 LYS B N 1
ATOM 1497 C CA . LYS B 1 83 ? 7.668 0.681 0.401 1 93 83 LYS B CA 1
ATOM 1498 C C . LYS B 1 83 ? 6.621 0.311 -0.648 1 93 83 LYS B C 1
ATOM 1500 O O . LYS B 1 83 ? 5.617 -0.326 -0.333 1 93 83 LYS B O 1
ATOM 1505 N N . MET B 1 84 ? 6.863 0.762 -1.812 1 90.25 84 MET B N 1
ATOM 1506 C CA . MET B 1 84 ? 5.988 0.395 -2.922 1 90.25 84 MET B CA 1
ATOM 1507 C C . MET B 1 84 ? 6.285 -1.021 -3.402 1 90.25 84 MET B C 1
ATOM 1509 O O . MET B 1 84 ? 6.703 -1.22 -4.543 1 90.25 84 MET B O 1
ATOM 1513 N N . LYS B 1 85 ? 6.074 -1.982 -2.58 1 95 85 LYS B N 1
ATOM 1514 C CA . LYS B 1 85 ? 6.379 -3.381 -2.869 1 95 85 LYS B CA 1
ATOM 1515 C C . LYS B 1 85 ? 5.199 -4.285 -2.525 1 95 85 LYS B C 1
ATOM 1517 O O . LYS B 1 85 ? 4.547 -4.094 -1.498 1 95 85 LYS B O 1
ATOM 1522 N N . ILE B 1 86 ? 4.949 -5.16 -3.385 1 97.25 86 ILE B N 1
ATOM 1523 C CA . ILE B 1 86 ? 4.004 -6.234 -3.109 1 97.25 86 ILE B CA 1
ATOM 1524 C C . ILE B 1 86 ? 4.695 -7.344 -2.318 1 97.25 86 ILE B C 1
ATOM 1526 O O . ILE B 1 86 ? 5.812 -7.746 -2.65 1 97.25 86 ILE B O 1
ATOM 1530 N N . LEU B 1 87 ? 4.039 -7.844 -1.325 1 97.94 87 LEU B N 1
ATOM 1531 C CA . LEU B 1 87 ? 4.641 -8.875 -0.484 1 97.94 87 LEU B CA 1
ATOM 1532 C C . LEU B 1 87 ? 4.051 -10.242 -0.798 1 97.94 87 LEU B C 1
ATOM 1534 O O . LEU B 1 87 ? 4.75 -11.258 -0.713 1 97.94 87 LEU B O 1
ATOM 1538 N N . HIS B 1 88 ? 2.777 -10.203 -1.195 1 98.38 88 HIS B N 1
ATOM 1539 C CA . HIS B 1 88 ? 2.08 -11.469 -1.393 1 98.38 88 HIS B CA 1
ATOM 1540 C C . HIS B 1 88 ? 0.761 -11.258 -2.129 1 98.38 88 HIS B C 1
ATOM 1542 O O . HIS B 1 88 ? 0.109 -10.227 -1.964 1 98.38 88 HIS B O 1
ATOM 1548 N N . ILE B 1 89 ? 0.362 -12.281 -2.789 1 98.38 89 ILE B N 1
ATOM 1549 C CA . ILE B 1 89 ? -0.978 -12.273 -3.367 1 98.38 89 ILE B CA 1
ATOM 1550 C C . ILE B 1 89 ? -1.586 -13.672 -3.281 1 98.38 89 ILE B C 1
ATOM 1552 O O . ILE B 1 89 ? -0.918 -14.664 -3.576 1 98.38 89 ILE B O 1
ATOM 1556 N N . ASP B 1 90 ? -2.844 -13.734 -2.949 1 98.25 90 ASP B N 1
ATOM 1557 C CA . ASP B 1 90 ? -3.658 -14.938 -3.023 1 98.25 90 ASP B CA 1
ATOM 1558 C C . ASP B 1 90 ? -4.652 -14.859 -4.18 1 98.25 90 ASP B C 1
ATOM 1560 O O . ASP B 1 90 ? -5.387 -13.883 -4.312 1 98.25 90 ASP B O 1
ATOM 1564 N N . PHE B 1 91 ? -4.629 -15.945 -4.895 1 98.31 91 PHE B N 1
ATOM 1565 C CA . PHE B 1 91 ? -5.625 -16.078 -5.949 1 98.31 91 PHE B CA 1
ATOM 1566 C C . PHE B 1 91 ? -6.629 -17.172 -5.602 1 98.31 91 PHE B C 1
ATOM 1568 O O . PHE B 1 91 ? -6.297 -18.141 -4.902 1 98.31 91 PHE B O 1
ATOM 1575 N N . ILE B 1 92 ? -7.797 -16.984 -6.148 1 97.94 92 ILE B N 1
ATOM 1576 C CA . ILE B 1 92 ? -8.828 -18.016 -6.027 1 97.94 92 ILE B CA 1
ATOM 1577 C C . ILE B 1 92 ? -9.344 -18.391 -7.414 1 97.94 92 ILE B C 1
ATOM 1579 O O . ILE B 1 92 ? -9.555 -17.516 -8.266 1 97.94 92 ILE B O 1
ATOM 1583 N N . TYR B 1 93 ? -9.555 -19.609 -7.66 1 97.25 93 TYR B N 1
ATOM 1584 C CA . TYR B 1 93 ? -10.102 -20.078 -8.93 1 97.25 93 TYR B CA 1
ATOM 1585 C C . TYR B 1 93 ? -11.453 -19.422 -9.211 1 97.25 93 TYR B C 1
ATOM 1587 O O . TYR B 1 93 ? -12.289 -19.297 -8.312 1 97.25 93 TYR B O 1
ATOM 1595 N N . ALA B 1 94 ? -11.461 -18.891 -10.43 1 93.88 94 ALA B N 1
ATOM 1596 C CA . ALA B 1 94 ? -12.742 -18.312 -10.828 1 93.88 94 ALA B CA 1
ATOM 1597 C C . ALA B 1 94 ? -13.531 -19.297 -11.703 1 93.88 94 ALA B C 1
ATOM 1599 O O . ALA B 1 94 ? -12.953 -19.984 -12.547 1 93.88 94 ALA B O 1
ATOM 1600 N N . LYS B 1 95 ? -14.539 -19.859 -11.188 1 76 95 LYS B N 1
ATOM 1601 C CA . LYS B 1 95 ? -15.359 -20.766 -11.984 1 76 95 LYS B CA 1
ATOM 1602 C C . LYS B 1 95 ? -15.945 -20.062 -13.203 1 76 95 LYS B C 1
ATOM 1604 O O . LYS B 1 95 ? -16.484 -18.953 -13.094 1 76 95 LYS B O 1
ATOM 1609 N N . ILE B 1 96 ? -15.328 -20.281 -14.422 1 58.22 96 ILE B N 1
ATOM 1610 C CA . ILE B 1 96 ? -16.078 -19.891 -15.609 1 58.22 96 ILE B CA 1
ATOM 1611 C C . ILE B 1 96 ? -17.375 -20.703 -15.695 1 58.22 96 ILE B C 1
ATOM 1613 O O . ILE B 1 96 ? -17.406 -21.875 -15.344 1 58.22 96 ILE B O 1
#

Radius of gyration: 19.8 Å; Cα contacts (8 Å, |Δi|>4): 396; chains: 2; bounding box: 32×58×40 Å

Secondary structure (DSSP, 8-state):
-EEEEEEE----SHHHHHHHHHTTEEEEEEEETTEEEEEEEEEHHHHHHHHTSTHHHHS-EEEEETTEEEEEEEEEEEE-SSSS-EEEEEEEE---/-EEEEEEE----SHHHHHHHHHTTEEEEEEEETTEEEEEEEEEHHHHHHHHTSTHHHHS-EEEEETTEEEEEEEEEEEE-SSSS-EEEEEEEE---

Organism: Buchnera aphidicola subsp. Schizaphis graminum (strain Sg) (NCBI:txid198804)